Protein AF-0000000083954009 (afdb_homodimer)

InterPro domains:
  IPR001424 Superoxide dismutase, copper/zinc binding domain [PF00080] (14-147)
  IPR001424 Superoxide dismutase, copper/zinc binding domain [PR00068] (45-67)
  IPR001424 Superoxide dismutase, copper/zinc binding domain [PR00068] (81-90)
  IPR001424 Superoxide dismutase, copper/zinc binding domain [PR00068] (122-148)
  IPR001424 Superoxide dismutase, copper/zinc binding domain [cd00305] (2-144)
  IPR018152 Superoxide dismutase, copper/zinc, binding site [PS00087] (45-55)
  IPR018152 Superoxide dismutase, copper/zinc, binding site [PS00332] (136-147)
  IPR024134 Superoxide dismutase (Cu/Zn) / superoxide dismutase copper chaperone [PTHR10003] (1-149)
  IPR036423 Superoxide dismutase-like, copper/zinc binding domain superfamily [G3DSA:2.60.40.200] (1-151)
  IPR036423 Superoxide dismutase-like, copper/zinc binding domain superfamily [SSF49329] (3-149)

Structure (mmCIF, N/CA/C/O backbone):
data_AF-0000000083954009-model_v1
#
loop_
_entity.id
_entity.type
_entity.pdbx_description
1 polymer 'Superoxide dismutase'
#
loop_
_atom_site.group_PDB
_atom_site.id
_atom_site.type_symbol
_atom_site.label_atom_id
_atom_site.label_alt_id
_atom_site.label_comp_id
_atom_site.label_asym_id
_atom_site.label_entity_id
_atom_site.label_seq_id
_atom_site.pdbx_PDB_ins_code
_atom_site.Cartn_x
_atom_site.Cartn_y
_atom_site.Cartn_z
_atom_site.occupancy
_atom_site.B_iso_or_equiv
_atom_site.auth_seq_id
_atom_site.auth_comp_id
_atom_site.auth_asym_id
_atom_site.auth_atom_id
_atom_site.pdbx_PDB_model_num
ATOM 1 N N . MET A 1 1 ? 9.18 11.336 -14.859 1 92.75 1 MET A N 1
ATOM 2 C CA . MET A 1 1 ? 8.062 11.602 -13.953 1 92.75 1 MET A CA 1
ATOM 3 C C . MET A 1 1 ? 7.664 10.344 -13.195 1 92.75 1 MET A C 1
ATOM 5 O O . MET A 1 1 ? 7.512 9.273 -13.789 1 92.75 1 MET A O 1
ATOM 9 N N . VAL A 1 2 ? 7.707 10.469 -11.922 1 96.56 2 VAL A N 1
ATOM 10 C CA . VAL A 1 2 ? 7.262 9.344 -11.094 1 96.56 2 VAL A CA 1
ATOM 11 C C . VAL A 1 2 ? 5.961 9.711 -10.383 1 96.56 2 VAL A C 1
ATOM 13 O O . VAL A 1 2 ? 5.805 10.828 -9.898 1 96.56 2 VAL A O 1
ATOM 16 N N . LYS A 1 3 ? 5 8.75 -10.414 1 98.5 3 LYS A N 1
ATOM 17 C CA . LYS A 1 3 ? 3.684 8.93 -9.805 1 98.5 3 LYS A CA 1
ATOM 18 C C . LYS A 1 3 ? 3.391 7.844 -8.781 1 98.5 3 LYS A C 1
ATOM 20 O O . LYS A 1 3 ? 3.756 6.68 -8.977 1 98.5 3 LYS A O 1
ATOM 25 N N . ALA A 1 4 ? 2.758 8.258 -7.742 1 98.88 4 ALA A N 1
ATOM 26 C CA . ALA A 1 4 ? 2.273 7.348 -6.699 1 98.88 4 ALA A CA 1
ATOM 27 C C . ALA A 1 4 ? 0.853 7.711 -6.277 1 98.88 4 ALA A C 1
ATOM 29 O O . ALA A 1 4 ? 0.353 8.789 -6.613 1 98.88 4 ALA A O 1
ATOM 30 N N . VAL A 1 5 ? 0.207 6.77 -5.621 1 98.94 5 VAL A N 1
ATOM 31 C CA . VAL A 1 5 ? -1.183 6.957 -5.215 1 98.94 5 VAL A CA 1
ATOM 32 C C . VAL A 1 5 ? -1.463 6.164 -3.943 1 98.94 5 VAL A C 1
ATOM 34 O O . VAL A 1 5 ? -0.827 5.137 -3.693 1 98.94 5 VAL A O 1
ATOM 37 N N . ALA A 1 6 ? -2.312 6.621 -3.141 1 98.94 6 ALA A N 1
ATOM 38 C CA . ALA A 1 6 ? -2.824 5.902 -1.975 1 98.94 6 ALA A CA 1
ATOM 39 C C . ALA A 1 6 ? -4.348 5.969 -1.914 1 98.94 6 ALA A C 1
ATOM 41 O O . ALA A 1 6 ? -4.93 7.055 -1.948 1 98.94 6 ALA A O 1
ATOM 42 N N . VAL A 1 7 ? -4.988 4.848 -1.899 1 98.56 7 VAL A N 1
ATOM 43 C CA . VAL A 1 7 ? -6.402 4.777 -1.549 1 98.56 7 VAL A CA 1
ATOM 44 C C . VAL A 1 7 ? -6.562 4.82 -0.031 1 98.56 7 VAL A C 1
ATOM 46 O O . VAL A 1 7 ? -6.039 3.959 0.678 1 98.56 7 VAL A O 1
ATOM 49 N N . VAL A 1 8 ? -7.234 5.789 0.408 1 98.44 8 VAL A N 1
ATOM 50 C CA . VAL A 1 8 ? -7.387 6.059 1.834 1 98.44 8 VAL A CA 1
ATOM 51 C C . VAL A 1 8 ? -8.719 5.508 2.326 1 98.44 8 VAL A C 1
ATOM 53 O O . VAL A 1 8 ? -9.758 5.734 1.704 1 98.44 8 VAL A O 1
ATOM 56 N N . ARG A 1 9 ? -8.641 4.805 3.471 1 96.62 9 ARG A N 1
ATOM 57 C CA . ARG A 1 9 ? -9.828 4.25 4.105 1 96.62 9 ARG A CA 1
ATOM 58 C C . ARG A 1 9 ? -9.75 4.379 5.625 1 96.62 9 ARG A C 1
ATOM 60 O O . ARG A 1 9 ? -8.688 4.164 6.215 1 96.62 9 ARG A O 1
ATOM 67 N N . GLY A 1 10 ? -10.812 4.734 6.23 1 93.69 10 GLY A N 1
ATOM 68 C CA . GLY A 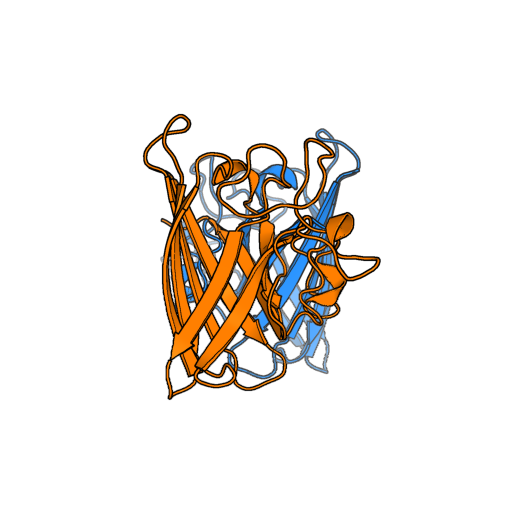1 10 ? -10.922 4.793 7.68 1 93.69 10 GLY A CA 1
ATOM 69 C C . GLY A 1 10 ? -11.977 3.863 8.242 1 93.69 10 GLY A C 1
ATOM 70 O O . GLY A 1 10 ? -12.641 3.141 7.488 1 93.69 10 GLY A O 1
ATOM 71 N N . ASP A 1 11 ? -11.992 3.787 9.633 1 78.44 11 ASP A N 1
ATOM 72 C CA . ASP A 1 11 ? -12.969 2.949 10.312 1 78.44 11 ASP A CA 1
ATOM 73 C C . ASP A 1 11 ? -14.391 3.494 10.125 1 78.44 11 ASP A C 1
ATOM 75 O O . ASP A 1 11 ? -15.367 2.797 10.398 1 78.44 11 ASP A O 1
ATOM 79 N N . SER A 1 12 ? -14.469 4.711 9.734 1 77.56 12 SER A N 1
ATOM 80 C CA . SER A 1 12 ? -15.766 5.324 9.508 1 77.56 12 SER A CA 1
ATOM 81 C C . SER A 1 12 ? -15.984 5.625 8.023 1 77.56 12 SER A C 1
ATOM 83 O O . SER A 1 12 ? -15.453 4.926 7.16 1 77.56 12 SER A O 1
ATOM 85 N N . LYS A 1 13 ? -16.766 6.723 7.699 1 88.94 13 LYS A N 1
ATOM 86 C CA . LYS A 1 13 ? -17.203 7.129 6.363 1 88.94 13 LYS A CA 1
ATOM 87 C C . LYS A 1 13 ? -16.062 7.789 5.59 1 88.94 13 LYS A C 1
ATOM 89 O O . LYS A 1 13 ? -16.234 8.148 4.422 1 88.94 13 LYS A O 1
ATOM 94 N N . VAL A 1 14 ? -14.82 7.832 6.289 1 96.88 14 VAL A N 1
ATOM 95 C CA . VAL A 1 14 ? -13.758 8.586 5.633 1 96.88 14 VAL A CA 1
ATOM 96 C C . VAL A 1 14 ? -13.117 7.723 4.543 1 96.88 14 VAL A C 1
ATOM 98 O O . VAL A 1 14 ? -12.688 6.598 4.805 1 96.88 14 VAL A O 1
ATOM 101 N N . SER A 1 15 ? -13.102 8.156 3.381 1 97.94 15 SER A N 1
ATOM 102 C CA . SER A 1 15 ? -12.516 7.449 2.244 1 97.94 15 SER A CA 1
ATOM 103 C C . SER A 1 15 ? -12.125 8.414 1.136 1 97.94 15 SER A C 1
ATOM 105 O O . SER A 1 15 ? -12.703 9.5 1.008 1 97.94 15 SER A O 1
ATOM 107 N N . GLY A 1 16 ? -11.133 8.047 0.377 1 98.5 16 GLY A N 1
ATOM 108 C CA . GLY A 1 16 ? -10.711 8.875 -0.743 1 98.5 16 GLY A CA 1
ATOM 109 C C . GLY A 1 16 ? -9.367 8.469 -1.312 1 98.5 16 GLY A C 1
ATOM 110 O O . GLY A 1 16 ? -8.969 7.301 -1.213 1 98.5 16 GLY A O 1
ATOM 111 N N . VAL A 1 17 ? -8.75 9.414 -2.055 1 98.88 17 VAL A N 1
ATOM 112 C CA . VAL A 1 17 ? -7.508 9.102 -2.75 1 98.88 17 VAL A CA 1
ATOM 113 C C . VAL A 1 17 ? -6.523 10.258 -2.598 1 98.88 17 VAL A C 1
ATOM 115 O O . VAL A 1 17 ? -6.926 11.43 -2.604 1 98.88 17 VAL A O 1
ATOM 118 N N . VAL A 1 18 ? -5.312 9.969 -2.441 1 98.94 18 VAL A N 1
ATOM 119 C CA . VAL A 1 18 ? -4.207 10.93 -2.467 1 98.94 18 VAL A CA 1
ATOM 120 C C . VAL A 1 18 ? -3.242 10.57 -3.594 1 98.94 18 VAL A C 1
ATOM 122 O O . VAL A 1 18 ? -2.84 9.414 -3.732 1 98.94 18 VAL A O 1
ATOM 125 N N . TYR A 1 19 ? -2.865 11.531 -4.383 1 98.94 19 TYR A N 1
ATOM 126 C CA . TYR A 1 19 ? -1.904 11.359 -5.465 1 98.94 19 TYR A CA 1
ATOM 127 C C . TYR A 1 19 ? -0.595 12.07 -5.156 1 98.94 19 TYR A C 1
ATOM 129 O O . TYR A 1 19 ? -0.598 13.156 -4.57 1 98.94 19 TYR A O 1
ATOM 137 N N . PHE A 1 20 ? 0.487 11.523 -5.586 1 98.94 20 PHE A N 1
ATOM 138 C CA . PHE A 1 20 ? 1.827 12.094 -5.523 1 98.94 20 PHE A CA 1
ATOM 139 C C . PHE A 1 20 ? 2.473 12.102 -6.906 1 98.94 20 PHE A C 1
ATOM 141 O O . PHE A 1 20 ? 2.539 11.07 -7.574 1 98.94 20 PHE A O 1
ATOM 148 N N . GLU A 1 21 ? 2.908 13.242 -7.316 1 98.75 21 GLU A N 1
ATOM 149 C CA . GLU A 1 21 ? 3.547 13.375 -8.625 1 98.75 21 GLU A CA 1
ATOM 150 C C . GLU A 1 21 ? 4.84 14.18 -8.523 1 98.75 21 GLU A C 1
ATOM 152 O O . GLU A 1 21 ? 4.867 15.25 -7.918 1 98.75 21 GLU A O 1
ATOM 157 N N . GLN A 1 22 ? 5.836 13.664 -9.07 1 98.56 22 GLN A N 1
ATOM 158 C CA . GLN A 1 22 ? 7.141 14.32 -9.078 1 98.56 22 GLN A CA 1
ATOM 159 C C . GLN A 1 22 ? 7.777 14.258 -10.461 1 98.56 22 GLN A C 1
ATOM 161 O O . GLN A 1 22 ? 8.023 13.172 -10.992 1 98.56 22 GLN A O 1
ATOM 166 N N . ALA A 1 23 ? 8.062 15.406 -11.047 1 97.56 23 ALA A N 1
ATOM 167 C CA . ALA A 1 23 ? 8.555 15.484 -12.422 1 97.56 23 ALA A CA 1
ATOM 168 C C . ALA A 1 23 ? 9.984 14.961 -12.531 1 97.56 23 ALA A C 1
ATOM 170 O O . ALA A 1 23 ? 10.352 14.32 -13.516 1 97.56 23 ALA A O 1
ATOM 171 N N . SER A 1 24 ? 10.82 15.32 -11.594 1 96.06 24 SER A N 1
ATOM 172 C CA . SER A 1 24 ? 12.203 14.859 -11.484 1 96.06 24 SER A CA 1
ATOM 173 C C . SER A 1 24 ? 12.664 14.836 -10.031 1 96.06 24 SER A C 1
ATOM 175 O O . SER A 1 24 ? 12.031 15.438 -9.164 1 96.06 24 SER A O 1
ATOM 177 N N . PRO A 1 25 ? 13.727 14.141 -9.758 1 92.5 25 PRO A N 1
ATOM 178 C CA . PRO A 1 25 ? 14.18 14 -8.367 1 92.5 25 PRO A CA 1
ATOM 179 C C . PRO A 1 25 ? 14.484 15.336 -7.707 1 92.5 25 PRO A C 1
ATOM 181 O O . PRO A 1 25 ? 14.453 15.445 -6.477 1 92.5 25 PRO A O 1
ATOM 184 N N . SER A 1 26 ? 14.758 16.344 -8.445 1 95.19 26 SER A N 1
ATOM 185 C CA . SER A 1 26 ? 15.133 17.625 -7.875 1 95.19 26 SER A CA 1
ATOM 186 C C . SER A 1 26 ? 13.914 18.531 -7.723 1 95.19 26 SER A C 1
ATOM 188 O O . SER A 1 26 ? 13.992 19.594 -7.09 1 95.19 26 SER A O 1
ATOM 190 N N . GLU A 1 27 ? 12.789 18.172 -8.289 1 97.62 27 GLU A N 1
ATOM 191 C CA . GLU A 1 27 ? 11.578 18.984 -8.242 1 97.62 27 GLU A CA 1
ATOM 192 C C . GLU A 1 27 ? 10.695 18.594 -7.055 1 97.62 27 GLU A C 1
ATOM 194 O O . GLU A 1 27 ? 10.742 17.453 -6.59 1 97.62 27 GLU A O 1
ATOM 199 N N . PRO A 1 2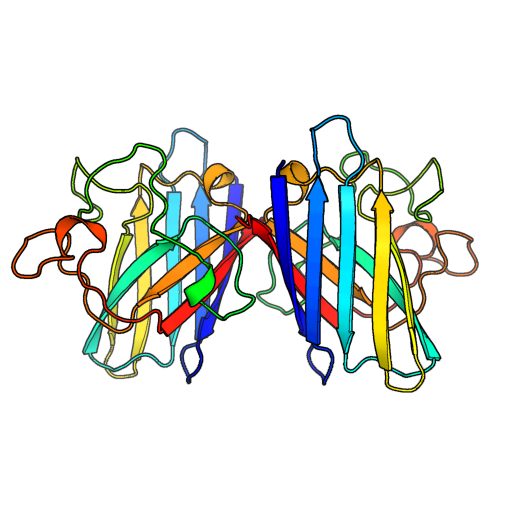8 ? 9.992 19.562 -6.551 1 98.25 28 PRO A N 1
ATOM 200 C CA . PRO A 1 28 ? 9.062 19.219 -5.465 1 98.25 28 PRO A CA 1
ATOM 201 C C . PRO A 1 28 ? 8.016 18.203 -5.883 1 98.25 28 PRO A C 1
ATOM 203 O O . PRO A 1 28 ? 7.766 18.016 -7.078 1 98.25 28 PRO A O 1
ATOM 206 N N . THR A 1 29 ? 7.535 17.484 -4.953 1 98.75 29 THR A N 1
ATOM 207 C CA . THR A 1 29 ? 6.418 16.562 -5.16 1 98.75 29 THR A CA 1
ATOM 208 C C . THR A 1 29 ? 5.086 17.297 -5.008 1 98.75 29 THR A C 1
ATOM 210 O O . THR A 1 29 ? 4.887 18.031 -4.035 1 98.75 29 THR A O 1
ATOM 213 N N . THR A 1 30 ? 4.234 17.141 -5.988 1 98.81 30 THR A N 1
ATOM 214 C CA . THR A 1 30 ? 2.857 17.609 -5.867 1 98.81 30 THR A CA 1
ATOM 215 C C . THR A 1 30 ? 1.979 16.547 -5.215 1 98.81 30 THR A C 1
ATOM 217 O O . THR A 1 30 ? 1.917 15.406 -5.688 1 98.81 30 THR A O 1
ATOM 220 N N . VAL A 1 31 ? 1.344 16.938 -4.133 1 98.94 31 VAL A N 1
ATOM 221 C CA . VAL A 1 31 ? 0.397 16.078 -3.432 1 98.94 31 VAL A CA 1
ATOM 222 C C . VAL A 1 31 ? -1.022 16.609 -3.619 1 98.94 31 VAL A C 1
ATOM 224 O O . VAL A 1 31 ? -1.302 17.781 -3.318 1 98.94 31 VAL A O 1
ATOM 227 N N . SER A 1 32 ? -1.911 15.812 -4.133 1 98.94 32 SER A N 1
ATOM 228 C CA . SER A 1 32 ? -3.316 16.172 -4.297 1 98.94 32 SER A CA 1
ATOM 229 C C . SER A 1 32 ? -4.23 15.125 -3.66 1 98.94 32 SER A C 1
ATOM 231 O O . SER A 1 32 ? -3.891 13.945 -3.611 1 98.94 32 SER A O 1
ATOM 233 N N . TRP A 1 33 ? -5.367 15.617 -3.174 1 98.94 33 TRP A N 1
ATOM 234 C CA . TRP A 1 33 ? -6.238 14.695 -2.461 1 98.94 33 TRP A CA 1
ATOM 235 C C . TRP A 1 33 ? -7.707 15.039 -2.688 1 98.94 33 TRP A C 1
ATOM 237 O O . TRP A 1 33 ? -8.039 16.172 -3.02 1 98.94 33 TRP A O 1
ATOM 247 N N . GLU A 1 34 ? -8.492 14.062 -2.625 1 98.88 34 GLU A N 1
ATOM 248 C CA . GLU A 1 34 ? -9.945 14.117 -2.494 1 98.88 34 GLU A CA 1
ATOM 249 C C . GLU A 1 34 ? -10.445 13.055 -1.524 1 98.88 34 GLU A C 1
ATOM 251 O O . GLU A 1 34 ? -10.453 11.859 -1.852 1 98.88 34 GLU A O 1
ATOM 256 N N . ILE A 1 35 ? -10.797 13.469 -0.336 1 98.62 35 ILE A N 1
ATOM 257 C CA . ILE A 1 35 ? -11.148 12.562 0.753 1 98.62 35 ILE A CA 1
ATOM 258 C C . ILE A 1 35 ? -12.484 12.984 1.363 1 98.62 35 ILE A C 1
ATOM 260 O O . ILE A 1 35 ? -12.633 14.109 1.84 1 98.62 35 ILE A O 1
ATOM 264 N N . SER A 1 36 ? -13.398 12.164 1.44 1 98.44 36 SER A N 1
ATOM 265 C CA . SER A 1 36 ? -14.75 12.43 1.924 1 98.44 36 SER A CA 1
ATOM 266 C C . SER A 1 36 ? -14.992 11.773 3.277 1 98.44 36 SER A C 1
ATOM 268 O O . SER A 1 36 ? -14.18 10.969 3.738 1 98.44 36 SER A O 1
ATOM 270 N N . GLY A 1 37 ? -16.109 12.219 3.887 1 97.56 37 GLY A N 1
ATOM 271 C CA . GLY A 1 37 ? -16.578 11.555 5.094 1 97.56 37 GLY A CA 1
ATOM 272 C C . GLY A 1 37 ? -15.977 12.133 6.359 1 97.56 37 GLY A C 1
ATOM 273 O O . GLY A 1 37 ? -16.25 11.641 7.461 1 97.56 37 GLY A O 1
ATOM 274 N N . ASN A 1 38 ? -15.164 13.141 6.227 1 97.25 38 ASN A N 1
ATOM 275 C CA . ASN A 1 38 ? -14.594 13.805 7.398 1 97.25 38 ASN A CA 1
ATOM 276 C C . ASN A 1 38 ? -15.633 14.648 8.125 1 97.25 38 ASN A C 1
ATOM 278 O O . ASN A 1 38 ? -16.719 14.891 7.598 1 97.25 38 ASN A O 1
ATOM 282 N N . ASP A 1 39 ? -15.305 15.039 9.375 1 96.12 39 ASP A N 1
ATOM 283 C CA . ASP A 1 39 ? -16.125 16.078 10.008 1 96.12 39 ASP A CA 1
ATOM 284 C C . ASP A 1 39 ? -16.125 17.359 9.188 1 96.12 39 ASP A C 1
ATOM 286 O O . ASP A 1 39 ? -15.102 17.75 8.633 1 96.12 39 ASP A O 1
ATOM 290 N N . PRO A 1 40 ? -17.281 18.047 9.172 1 97.75 40 PRO A N 1
ATOM 291 C CA . PRO A 1 40 ? -17.375 19.266 8.367 1 97.75 40 PRO A CA 1
ATOM 292 C C . PRO A 1 40 ? -16.641 20.438 8.992 1 97.75 40 PRO A C 1
ATOM 294 O O . PRO A 1 40 ? -16.547 20.547 10.219 1 97.75 40 PRO A O 1
ATOM 297 N N . ASN A 1 41 ? -16.156 21.328 8.086 1 98.62 41 ASN A N 1
ATOM 298 C CA . ASN A 1 41 ? -15.547 22.594 8.461 1 98.62 41 ASN A CA 1
ATOM 299 C C . ASN A 1 41 ? -14.477 22.422 9.531 1 98.62 41 ASN A C 1
ATOM 301 O O . ASN A 1 41 ? -14.516 23.078 10.57 1 98.62 41 ASN A O 1
ATOM 305 N N . ALA A 1 42 ? -13.562 21.562 9.164 1 98.38 42 ALA A N 1
ATOM 306 C CA . ALA A 1 42 ? -12.516 21.203 10.117 1 98.38 42 ALA A CA 1
ATOM 307 C C . ALA A 1 42 ? -11.148 21.172 9.453 1 98.38 42 ALA A C 1
ATOM 309 O O . ALA A 1 42 ? -11.055 21.219 8.219 1 98.38 42 ALA A O 1
ATOM 310 N N . LEU A 1 43 ? -10.133 21.25 10.32 1 98.75 43 LEU A N 1
ATOM 311 C CA . LEU A 1 43 ? -8.766 20.938 9.922 1 98.75 43 LEU A CA 1
ATOM 312 C C . LEU A 1 43 ? -8.336 19.578 10.453 1 98.75 43 LEU A C 1
ATOM 314 O O . LEU A 1 43 ? -8.594 19.25 11.617 1 98.75 43 LEU A O 1
ATOM 318 N N . ARG A 1 44 ? -7.734 18.781 9.594 1 98.56 44 ARG A N 1
ATOM 319 C CA . ARG A 1 44 ? -7.27 17.453 9.984 1 98.56 44 ARG A CA 1
ATOM 320 C C . ARG A 1 44 ? -5.781 17.281 9.688 1 98.56 44 ARG A C 1
ATOM 322 O O . ARG A 1 44 ? -5.324 17.578 8.586 1 98.56 44 ARG A O 1
ATOM 329 N N . GLY A 1 45 ? -5.059 16.875 10.703 1 98.81 45 GLY A N 1
ATOM 330 C CA . GLY A 1 45 ? -3.652 16.562 10.484 1 98.81 45 GLY A CA 1
ATOM 331 C C . GLY A 1 45 ? -3.422 15.602 9.344 1 98.81 45 GLY A C 1
ATOM 332 O O . GLY A 1 45 ? -4.172 14.641 9.18 1 98.81 45 GLY A O 1
ATOM 333 N N . PHE A 1 46 ? -2.387 15.836 8.648 1 98.88 46 PHE A N 1
ATOM 334 C CA . PHE A 1 46 ? -2.057 15.117 7.422 1 98.88 46 PHE A CA 1
ATOM 335 C C . PHE A 1 46 ? -0.568 14.797 7.367 1 98.88 46 PHE A C 1
ATOM 337 O O . PHE A 1 46 ? 0.262 15.695 7.25 1 98.88 46 PHE A O 1
ATOM 344 N N . HIS A 1 47 ? -0.247 13.469 7.52 1 98.94 47 HIS A N 1
ATOM 345 C CA . HIS A 1 47 ? 1.161 13.109 7.645 1 98.94 47 HIS A CA 1
ATOM 346 C C . HIS A 1 47 ? 1.466 11.82 6.895 1 98.94 47 HIS A C 1
ATOM 348 O O . HIS A 1 47 ? 0.612 10.93 6.801 1 98.94 47 HIS A O 1
ATOM 354 N N . ILE A 1 48 ? 2.664 11.719 6.332 1 98.94 48 ILE A N 1
ATOM 355 C CA . ILE A 1 48 ? 3.215 10.43 5.914 1 98.94 48 ILE A CA 1
ATOM 356 C C . ILE A 1 48 ? 3.895 9.75 7.098 1 98.94 48 ILE A C 1
ATOM 358 O O . ILE A 1 48 ? 4.695 10.367 7.801 1 98.94 48 ILE A O 1
ATOM 362 N N . HIS A 1 49 ? 3.504 8.555 7.328 1 98.94 49 HIS A N 1
ATOM 363 C CA . HIS A 1 49 ? 4.062 7.758 8.414 1 98.94 49 HIS A CA 1
ATOM 364 C C . HIS A 1 49 ? 5.109 6.777 7.902 1 98.94 49 HIS A C 1
ATOM 366 O O . HIS A 1 49 ? 5.18 6.512 6.699 1 98.94 49 HIS A O 1
ATOM 372 N N . GLU A 1 50 ? 5.91 6.285 8.812 1 98.69 50 GLU A N 1
ATOM 373 C CA . GLU A 1 50 ? 7.133 5.543 8.516 1 98.69 50 GLU A CA 1
ATOM 374 C C . GLU A 1 50 ? 6.816 4.199 7.871 1 98.69 50 GLU A C 1
ATOM 376 O O . GLU A 1 50 ? 7.492 3.781 6.93 1 98.69 50 GLU A O 1
ATOM 381 N N . PHE A 1 51 ? 5.797 3.521 8.289 1 98.75 51 PHE A N 1
ATOM 382 C CA . PHE A 1 51 ? 5.566 2.156 7.832 1 98.75 51 PHE A CA 1
ATOM 383 C C . PHE A 1 51 ? 4.297 2.076 6.992 1 98.75 51 PHE A C 1
ATOM 385 O O . PHE A 1 51 ? 3.395 2.902 7.141 1 98.75 51 PHE A O 1
ATOM 392 N N . GLY A 1 52 ? 4.285 1.141 6.051 1 98.75 52 GLY A N 1
ATOM 393 C CA . GLY A 1 52 ? 3.1 0.787 5.289 1 98.75 52 GLY A CA 1
ATOM 394 C C . GLY A 1 52 ? 2.346 -0.392 5.871 1 98.75 52 GLY A C 1
ATOM 395 O O . GLY A 1 52 ? 1.675 -1.128 5.145 1 98.75 52 GLY A O 1
ATOM 396 N N . ASP A 1 53 ? 2.553 -0.69 7.164 1 98.5 53 ASP A N 1
ATOM 397 C CA . ASP A 1 53 ? 1.842 -1.734 7.895 1 98.5 53 ASP A CA 1
ATOM 398 C C . ASP A 1 53 ? 0.481 -1.238 8.375 1 98.5 53 ASP A C 1
ATOM 400 O O . ASP A 1 53 ? 0.405 -0.343 9.219 1 98.5 53 ASP A O 1
ATOM 404 N N . ASN A 1 54 ? -0.607 -1.826 7.836 1 97 54 ASN A N 1
ATOM 405 C CA . ASN A 1 54 ? -1.95 -1.474 8.289 1 97 54 ASN A CA 1
ATOM 406 C C . ASN A 1 54 ? -2.691 -2.686 8.844 1 97 54 ASN A C 1
ATOM 408 O O . ASN A 1 54 ? -3.914 -2.783 8.719 1 97 54 ASN A O 1
ATOM 412 N N . THR A 1 55 ? -1.983 -3.652 9.383 1 97.38 55 THR A N 1
ATOM 413 C CA . THR A 1 55 ? -2.59 -4.867 9.914 1 97.38 55 THR A CA 1
ATOM 414 C C . THR A 1 55 ? -3.465 -4.555 11.125 1 97.38 55 THR A C 1
ATOM 416 O O . THR A 1 55 ? -4.43 -5.266 11.406 1 97.38 55 THR A O 1
ATOM 419 N N . ASN A 1 56 ? -3.152 -3.541 11.883 1 95.69 56 ASN A N 1
ATOM 420 C CA . ASN A 1 56 ? -3.992 -3.025 12.961 1 95.69 56 ASN A CA 1
ATOM 421 C C . ASN A 1 56 ? -4.547 -1.643 12.625 1 95.69 56 ASN A C 1
ATOM 423 O O . ASN A 1 56 ? -4.457 -0.72 13.438 1 95.69 56 ASN A O 1
ATOM 427 N N . GLY A 1 57 ? -5.035 -1.559 11.398 1 94.69 57 GLY A N 1
ATOM 428 C CA . GLY A 1 57 ? -5.469 -0.243 10.953 1 94.69 57 GLY A CA 1
ATOM 429 C C . GLY A 1 57 ? -4.324 0.75 10.836 1 94.69 57 GLY A C 1
ATOM 430 O O . GLY A 1 57 ? -3.195 0.371 10.523 1 94.69 57 GLY A O 1
ATOM 431 N N . CYS A 1 58 ? -4.668 1.959 11.07 1 96.94 58 CYS A N 1
ATOM 432 C CA . CYS A 1 58 ? -3.691 3.023 10.867 1 96.94 58 CYS A CA 1
ATOM 433 C C . CYS A 1 58 ? -2.688 3.061 12.016 1 96.94 58 CYS A C 1
ATOM 435 O O . CYS A 1 58 ? -1.639 3.699 11.906 1 96.94 58 CYS A O 1
ATOM 437 N N . THR A 1 59 ? -2.998 2.377 13.055 1 95.19 59 THR A N 1
ATOM 438 C CA . THR A 1 59 ? -2.137 2.367 14.234 1 95.19 59 THR A CA 1
ATOM 439 C C . THR A 1 59 ? -0.78 1.752 13.906 1 95.19 59 THR A C 1
ATOM 441 O O . THR A 1 59 ? 0.249 2.195 14.422 1 95.19 59 THR A O 1
ATOM 444 N N . SER A 1 60 ? -0.705 0.865 13.086 1 97.12 60 SER A N 1
ATOM 445 C CA . SER A 1 60 ? 0.527 0.125 12.828 1 97.12 60 SER A CA 1
ATOM 446 C C . SER A 1 60 ? 1.394 0.838 11.797 1 97.12 60 SER A C 1
ATOM 448 O O . SER A 1 60 ? 2.473 0.357 11.445 1 97.12 60 SER A O 1
ATOM 450 N N . ALA A 1 61 ? 0.967 1.979 11.367 1 98.06 61 ALA A N 1
ATOM 451 C CA . ALA A 1 61 ? 1.759 2.756 10.414 1 98.06 61 ALA A CA 1
ATOM 452 C C . ALA A 1 61 ? 2.986 3.361 11.094 1 98.06 61 ALA A C 1
ATOM 454 O O . ALA A 1 61 ? 3.895 3.855 10.414 1 98.06 61 ALA A O 1
ATOM 455 N N . GLY A 1 62 ? 3.027 3.355 12.453 1 98.25 62 GLY A N 1
ATOM 456 C CA . GLY A 1 62 ? 4.199 3.836 13.164 1 98.25 62 GLY A CA 1
ATOM 457 C C . GLY A 1 62 ? 4.289 5.352 13.219 1 98.25 62 GLY A C 1
ATOM 458 O O . GLY A 1 62 ? 3.291 6.043 13.008 1 98.25 62 GLY A O 1
ATOM 459 N N . PRO A 1 63 ? 5.43 5.922 13.617 1 98.38 63 PRO A N 1
ATOM 460 C CA . PRO A 1 63 ? 5.586 7.375 13.75 1 98.38 63 PRO A CA 1
ATOM 461 C C . PRO A 1 63 ? 5.605 8.094 12.398 1 98.38 63 PRO A C 1
ATOM 463 O O . PRO A 1 63 ? 5.613 7.441 11.352 1 98.38 63 PRO A O 1
ATOM 466 N N . HIS A 1 64 ? 5.57 9.414 12.438 1 98.88 64 HIS A N 1
ATOM 467 C CA . HIS A 1 64 ? 5.766 10.188 11.219 1 98.88 64 HIS A CA 1
ATOM 468 C C . HIS A 1 64 ? 7.074 9.812 10.531 1 98.88 64 HIS A C 1
ATOM 470 O O . HIS A 1 64 ? 8.055 9.469 11.203 1 98.88 64 HIS A O 1
ATOM 476 N N . PHE A 1 65 ? 7.09 9.891 9.227 1 98.88 65 PHE A N 1
ATOM 477 C CA . PHE A 1 65 ? 8.305 9.711 8.445 1 98.88 65 PHE A CA 1
ATOM 478 C C . PHE A 1 65 ? 9.312 10.82 8.727 1 98.88 65 PHE A C 1
ATOM 480 O O . PHE A 1 65 ? 9.086 11.977 8.359 1 98.88 65 PHE A O 1
ATOM 487 N N . ASN A 1 66 ? 10.438 10.414 9.367 1 98.75 66 ASN A N 1
ATOM 488 C CA . ASN A 1 66 ? 11.414 11.375 9.875 1 98.75 66 ASN A CA 1
ATOM 489 C C . ASN A 1 66 ? 12.836 10.844 9.734 1 98.75 66 ASN A C 1
ATOM 491 O O . ASN A 1 66 ? 13.531 10.648 10.734 1 98.75 66 ASN A O 1
ATOM 495 N N . PRO A 1 67 ? 13.305 10.75 8.469 1 98.19 67 PRO A N 1
ATOM 496 C CA . PRO A 1 67 ? 14.625 10.148 8.266 1 98.19 67 PRO A CA 1
ATOM 497 C C . PRO A 1 67 ? 15.758 11.016 8.812 1 98.19 67 PRO A C 1
ATOM 499 O O . PRO A 1 67 ? 16.875 10.523 9 1 98.19 67 PRO A O 1
ATOM 502 N N . GLN A 1 68 ? 15.469 12.219 9.125 1 97.31 68 GLN A N 1
ATOM 503 C CA . GLN A 1 68 ? 16.531 13.117 9.562 1 97.31 68 GLN A CA 1
ATOM 504 C C . GLN A 1 68 ? 16.469 13.359 11.07 1 97.31 68 GLN A C 1
ATOM 506 O O . GLN A 1 68 ? 17.25 14.133 11.617 1 97.31 68 GLN A O 1
ATOM 511 N N . GLY A 1 69 ? 15.492 12.797 11.719 1 98 69 GLY A N 1
ATOM 512 C CA . GLY A 1 69 ? 15.391 12.883 13.172 1 98 69 GLY A CA 1
ATOM 513 C C . GLY A 1 69 ? 15.133 14.297 13.664 1 98 69 GLY A C 1
ATOM 514 O O . GLY A 1 69 ? 15.75 14.742 14.633 1 98 69 GLY A O 1
ATOM 515 N N . LYS A 1 70 ? 14.32 15.055 12.977 1 98.5 70 LYS A N 1
ATOM 516 C CA . LYS A 1 70 ? 14.008 16.438 13.336 1 98.5 70 LYS A CA 1
ATOM 517 C C . LYS A 1 70 ? 12.789 16.5 14.258 1 98.5 70 LYS A C 1
ATOM 519 O O . LYS A 1 70 ? 12.078 15.508 14.43 1 98.5 70 LYS A O 1
ATOM 524 N N . GLU A 1 71 ? 12.602 17.672 14.82 1 98.31 71 GLU A N 1
ATOM 525 C CA . GLU A 1 71 ? 11.359 17.953 15.547 1 98.31 71 GLU A CA 1
ATOM 526 C C . GLU A 1 71 ? 10.195 18.141 14.586 1 98.31 71 GLU A C 1
ATOM 528 O O . GLU A 1 71 ? 10.391 18.516 13.422 1 98.31 71 GLU A O 1
ATOM 533 N N . HIS A 1 72 ? 9 17.875 15.172 1 98.81 72 HIS A N 1
ATOM 534 C CA . HIS A 1 72 ? 7.797 18.078 14.375 1 98.81 72 HIS A CA 1
ATOM 535 C C . HIS A 1 72 ? 7.609 19.547 14.023 1 98.81 72 HIS A C 1
ATOM 537 O O . HIS A 1 72 ? 7.941 20.422 14.82 1 98.81 72 HIS A O 1
ATOM 543 N N . GLY A 1 73 ? 7.062 19.844 12.828 1 98.56 73 GLY A N 1
ATOM 544 C CA . GLY A 1 73 ? 6.758 21.188 12.375 1 98.56 73 GLY A CA 1
ATOM 545 C C . GLY A 1 73 ? 5.676 21.234 11.312 1 98.56 73 GLY A C 1
ATOM 546 O O . GLY A 1 73 ? 5.016 20.219 11.055 1 98.56 73 GLY A O 1
ATOM 547 N N . GLY A 1 74 ? 5.371 22.406 10.789 1 97.69 74 GLY A N 1
ATOM 548 C CA . GLY A 1 74 ? 4.434 22.578 9.695 1 97.69 74 GLY A CA 1
ATOM 549 C C . GLY A 1 74 ? 5.074 22.453 8.328 1 97.69 74 GLY A C 1
ATOM 550 O O . GLY A 1 74 ? 6.301 22.375 8.219 1 97.69 74 GLY A O 1
ATOM 551 N N . PRO A 1 75 ? 4.281 22.375 7.285 1 96.81 75 PRO A N 1
ATOM 552 C CA . PRO A 1 75 ? 4.762 22.094 5.934 1 96.81 75 PRO A CA 1
ATOM 553 C C . PRO A 1 75 ? 5.703 23.172 5.402 1 96.81 75 PRO A C 1
ATOM 555 O O . PRO A 1 75 ? 6.449 22.938 4.449 1 96.81 75 PRO A O 1
ATOM 558 N N . THR A 1 76 ? 5.73 24.344 6.035 1 96.19 76 THR A N 1
ATOM 559 C CA . THR A 1 76 ? 6.586 25.422 5.543 1 96.19 76 THR A CA 1
ATOM 560 C C . THR A 1 76 ? 7.742 25.672 6.504 1 96.19 76 THR A C 1
ATOM 562 O O . THR A 1 76 ? 8.562 26.562 6.277 1 96.19 76 THR A O 1
ATOM 565 N N . ASP A 1 77 ? 7.789 24.938 7.543 1 97.56 77 ASP A N 1
ATOM 566 C CA . ASP A 1 77 ? 8.852 25.109 8.523 1 97.56 77 ASP A CA 1
ATOM 567 C C . ASP A 1 77 ? 10.164 24.5 8.031 1 97.56 77 ASP A C 1
ATOM 569 O O . ASP A 1 77 ? 10.148 23.484 7.332 1 97.56 77 ASP A O 1
ATOM 573 N N . GLU A 1 78 ? 11.281 25.062 8.414 1 96.25 78 GLU A N 1
ATOM 574 C CA . GLU A 1 78 ? 12.594 24.531 8.078 1 96.25 78 GLU A CA 1
ATOM 575 C C . GLU A 1 78 ? 12.883 23.25 8.859 1 96.25 78 GLU A C 1
ATOM 577 O O . GLU A 1 78 ? 13.516 22.328 8.328 1 96.25 78 GLU A O 1
ATOM 582 N N . VAL A 1 79 ? 12.578 23.344 10.125 1 97.81 79 VAL A N 1
ATOM 583 C CA . VAL A 1 79 ? 12.734 22.156 10.969 1 97.81 79 VAL A CA 1
ATOM 584 C C . VAL A 1 79 ? 11.406 21.406 11.055 1 97.81 79 VAL A C 1
ATOM 586 O O . VAL A 1 79 ? 10.438 21.906 11.641 1 97.81 79 VAL A O 1
ATOM 589 N N . ARG A 1 80 ? 11.398 20.203 10.547 1 98.56 80 ARG A N 1
ATOM 590 C CA . ARG A 1 80 ? 10.203 19.359 10.531 1 98.56 80 ARG A CA 1
ATOM 591 C C . ARG A 1 80 ? 10.547 17.938 10.086 1 98.56 80 ARG A C 1
ATOM 593 O O . ARG A 1 80 ? 11.609 17.703 9.5 1 98.56 80 ARG A O 1
ATOM 600 N N . HIS A 1 81 ? 9.648 16.906 10.453 1 98.75 81 HIS A N 1
ATOM 601 C CA . HIS A 1 81 ? 9.719 15.625 9.758 1 98.75 81 HIS A CA 1
ATOM 602 C C . HIS A 1 81 ? 9.508 15.797 8.258 1 98.75 81 HIS A C 1
ATOM 604 O O . HIS A 1 81 ? 8.797 16.703 7.828 1 98.75 81 HIS A O 1
ATOM 610 N N . VAL A 1 82 ? 10 14.938 7.5 1 98.69 82 VAL A N 1
ATOM 611 C CA . VAL A 1 82 ? 9.734 14.922 6.066 1 98.69 82 VAL A CA 1
ATOM 612 C C . VAL A 1 82 ? 8.25 14.664 5.816 1 98.69 82 VAL A C 1
ATOM 614 O O . VAL A 1 82 ? 7.668 15.227 4.883 1 98.69 82 VAL A O 1
ATOM 617 N N . GLY A 1 83 ? 7.586 13.906 6.656 1 98.88 83 GLY A N 1
ATOM 618 C CA . GLY A 1 83 ? 6.207 13.492 6.453 1 98.88 83 GLY A CA 1
ATOM 619 C C . GLY A 1 83 ? 5.199 14.5 6.965 1 98.88 83 GLY A C 1
ATOM 620 O O . GLY A 1 83 ? 3.99 14.266 6.902 1 98.88 83 GLY A O 1
ATOM 621 N N . ASP A 1 84 ? 5.609 15.602 7.516 1 98.88 84 ASP A N 1
ATOM 622 C CA . ASP A 1 84 ? 4.723 16.594 8.125 1 98.88 84 ASP A CA 1
ATOM 623 C C . ASP A 1 84 ? 4.07 17.469 7.059 1 98.88 84 ASP A C 1
ATOM 625 O O . ASP A 1 84 ? 4.547 18.562 6.777 1 98.88 84 ASP A O 1
ATOM 629 N N . LEU A 1 85 ? 2.871 17.156 6.621 1 98.88 85 LEU A N 1
ATOM 630 C CA . LEU A 1 85 ? 2.227 17.875 5.527 1 98.88 85 LEU A CA 1
ATOM 631 C C . LEU A 1 85 ? 1.182 18.844 6.062 1 98.88 85 LEU A C 1
ATOM 633 O O . LEU A 1 85 ? 0.425 19.438 5.285 1 98.88 85 LEU A O 1
ATOM 637 N N . GLY A 1 86 ? 1.111 18.984 7.359 1 98.75 86 GLY A N 1
ATOM 638 C CA . GLY A 1 86 ? 0.243 19.969 7.969 1 98.75 86 GLY A CA 1
ATOM 639 C C . GLY A 1 86 ? -1.188 19.5 8.133 1 98.75 86 GLY A C 1
ATOM 640 O O . GLY A 1 86 ? -1.428 18.422 8.703 1 98.75 86 GLY A O 1
ATOM 641 N N . ASN A 1 87 ? -2.146 20.297 7.668 1 98.88 87 ASN A N 1
ATOM 642 C CA . ASN A 1 87 ? -3.576 20.031 7.77 1 98.88 87 ASN A CA 1
ATOM 643 C C . ASN A 1 87 ? -4.25 20.062 6.398 1 98.88 87 ASN A C 1
ATOM 645 O O . ASN A 1 87 ? -3.834 20.812 5.516 1 98.88 87 ASN A O 1
ATOM 649 N N . ILE A 1 88 ? -5.238 19.266 6.289 1 98.81 88 ILE A N 1
ATOM 650 C CA . ILE A 1 88 ? -6.172 19.438 5.176 1 98.81 88 ILE A CA 1
ATOM 651 C C . ILE A 1 88 ? -7.488 20 5.691 1 98.81 88 ILE A C 1
ATOM 653 O O . ILE A 1 88 ? -7.91 19.703 6.812 1 98.81 88 ILE A O 1
ATOM 657 N N . ALA A 1 89 ? -8.117 20.844 4.918 1 98.81 89 ALA A N 1
ATOM 658 C CA . ALA A 1 89 ? -9.383 21.469 5.285 1 98.81 89 ALA A CA 1
ATOM 659 C C . ALA A 1 89 ? -10.57 20.703 4.688 1 98.81 89 ALA A C 1
ATOM 661 O O . ALA A 1 89 ? -10.516 20.266 3.537 1 98.81 89 ALA A O 1
ATOM 662 N N . THR A 1 90 ? -11.586 20.578 5.492 1 98.56 90 THR A N 1
ATOM 663 C CA . THR A 1 90 ? -12.812 19.953 5.012 1 98.56 90 THR A CA 1
ATOM 664 C C . THR A 1 90 ? -13.906 21 4.809 1 98.56 90 THR A C 1
ATOM 666 O O . THR A 1 90 ? -13.969 21.984 5.547 1 98.56 90 THR A O 1
ATOM 669 N N . ASP A 1 91 ? -14.664 20.844 3.854 1 98.69 91 ASP A N 1
ATOM 670 C CA . ASP A 1 91 ? -15.758 21.781 3.617 1 98.69 91 ASP A CA 1
ATOM 671 C C . ASP A 1 91 ? -16.984 21.406 4.445 1 98.69 91 ASP A C 1
ATOM 673 O O . ASP A 1 91 ? -16.906 20.578 5.352 1 98.69 91 ASP A O 1
ATOM 677 N N . ALA A 1 92 ? -18.078 22.016 4.16 1 98.62 92 ALA A N 1
ATOM 678 C CA . ALA A 1 92 ? -19.297 21.875 4.945 1 98.62 92 ALA A CA 1
ATOM 679 C C . ALA A 1 92 ? -19.875 20.453 4.812 1 98.62 92 ALA A C 1
ATOM 681 O O . ALA A 1 92 ? -20.688 20.031 5.633 1 98.62 92 ALA A O 1
ATOM 682 N N . ASN A 1 93 ? -19.5 19.75 3.781 1 98.12 93 ASN A N 1
ATOM 683 C CA . ASN A 1 93 ? -19.984 18.391 3.566 1 98.12 93 ASN A CA 1
ATOM 684 C C . ASN A 1 93 ? -18.953 17.359 4.031 1 98.12 93 ASN A C 1
ATOM 686 O O . ASN A 1 93 ? -19.141 16.156 3.807 1 98.12 93 ASN A O 1
ATOM 690 N N . GLY A 1 94 ? -17.812 17.781 4.57 1 97.69 94 GLY A N 1
ATOM 691 C CA . GLY A 1 94 ? -16.797 16.859 5.051 1 97.69 94 GLY A CA 1
ATOM 692 C C . GLY A 1 94 ? -15.836 16.422 3.965 1 97.69 94 GLY A C 1
ATOM 693 O O . GLY A 1 94 ? -15.094 15.453 4.145 1 97.69 94 GLY A O 1
ATOM 694 N N . LEU A 1 95 ? -15.906 17.094 2.84 1 98.56 95 LEU A N 1
ATOM 695 C CA . LEU A 1 95 ? -14.977 16.812 1.748 1 98.56 95 LEU A CA 1
ATOM 696 C C . LEU A 1 95 ? -13.695 17.609 1.896 1 98.56 95 LEU A C 1
ATOM 698 O O . LEU A 1 95 ? -13.742 18.844 2.045 1 98.56 95 LEU A O 1
ATOM 702 N N . ALA A 1 96 ? -12.594 16.953 1.94 1 98.75 96 ALA A N 1
ATOM 703 C CA . ALA A 1 96 ? -11.281 17.594 1.801 1 98.75 96 ALA A CA 1
ATOM 704 C C . ALA A 1 96 ? -10.75 17.438 0.381 1 98.75 96 ALA A C 1
ATOM 706 O O . ALA A 1 96 ? -10.523 16.312 -0.084 1 98.75 96 ALA A O 1
ATOM 707 N N . LYS A 1 97 ? -10.617 18.469 -0.262 1 98.88 97 LYS A N 1
ATOM 708 C CA . LYS A 1 97 ? -10.055 18.516 -1.609 1 98.88 97 LYS A CA 1
ATOM 709 C C . LYS A 1 97 ? -9.008 19.609 -1.737 1 98.88 97 LYS A C 1
ATOM 711 O O . LYS A 1 97 ? -9.234 20.75 -1.31 1 98.88 97 LYS A O 1
ATOM 716 N N . GLY A 1 98 ? -7.844 19.219 -2.225 1 98.75 98 GLY A N 1
ATOM 717 C CA . GLY A 1 98 ? -6.801 20.219 -2.342 1 98.75 98 GLY A CA 1
ATOM 718 C C . GLY A 1 98 ? -5.504 19.672 -2.908 1 98.75 98 GLY A C 1
ATOM 719 O O . GLY A 1 98 ? -5.484 18.578 -3.486 1 98.75 98 GLY A O 1
ATOM 720 N N . GLN A 1 99 ? -4.555 20.5 -2.883 1 98.81 99 GLN A N 1
ATOM 721 C CA . GLN A 1 99 ? -3.23 20.172 -3.398 1 98.81 99 GLN A CA 1
ATOM 722 C C . GLN A 1 99 ? -2.15 21 -2.701 1 98.81 99 GLN A C 1
ATOM 724 O O . GLN A 1 99 ? -2.402 22.125 -2.273 1 98.81 99 GLN A O 1
ATOM 729 N N . LEU A 1 100 ? -0.976 20.453 -2.564 1 98.62 100 LEU A N 1
ATOM 730 C CA . LEU A 1 100 ? 0.197 21.188 -2.104 1 98.62 100 LEU A CA 1
ATOM 731 C C . LEU A 1 100 ? 1.461 20.672 -2.789 1 98.62 100 LEU A C 1
ATOM 733 O O . LEU A 1 100 ? 1.441 19.625 -3.438 1 98.62 100 LEU A O 1
ATOM 737 N N . LYS A 1 101 ? 2.475 21.484 -2.756 1 98.44 101 LYS A N 1
ATOM 738 C CA . LYS A 1 101 ? 3.805 21.078 -3.199 1 98.44 101 LYS A CA 1
ATOM 739 C C . LYS A 1 101 ? 4.777 21 -2.025 1 98.44 101 LYS A C 1
ATOM 741 O O . LYS A 1 101 ? 4.77 21.859 -1.146 1 98.44 101 LYS A O 1
ATOM 746 N N . ASP A 1 102 ? 5.48 19.969 -1.985 1 98.44 102 ASP A N 1
ATOM 747 C CA . ASP A 1 102 ? 6.441 19.797 -0.904 1 98.44 102 ASP A CA 1
ATOM 748 C C . ASP A 1 102 ? 7.828 19.453 -1.454 1 98.44 102 ASP A C 1
ATOM 750 O O . ASP A 1 102 ? 7.973 18.578 -2.299 1 98.44 102 ASP A O 1
ATOM 754 N N . SER A 1 103 ? 8.844 20.109 -0.964 1 96.81 103 SER A N 1
ATOM 755 C CA . SER A 1 103 ? 10.188 19.953 -1.51 1 96.81 103 SER A CA 1
ATOM 756 C C . SER A 1 103 ? 10.945 18.828 -0.81 1 96.81 103 SER A C 1
ATOM 758 O O . SER A 1 103 ? 11.984 18.391 -1.292 1 96.81 103 SER A O 1
ATOM 760 N N . TRP A 1 104 ? 10.477 18.375 0.321 1 97.56 104 TRP A N 1
ATOM 761 C CA . TRP A 1 104 ? 11.203 17.359 1.076 1 97.56 104 TRP A CA 1
ATOM 762 C C . TRP A 1 104 ? 10.719 15.961 0.712 1 97.56 104 TRP A C 1
ATOM 764 O O . TRP A 1 104 ? 11.508 15.008 0.706 1 97.56 104 TRP A O 1
ATOM 774 N N . VAL A 1 105 ? 9.438 15.836 0.421 1 98.44 105 VAL A N 1
ATOM 775 C CA . VAL A 1 105 ? 8.867 14.547 0.048 1 98.44 105 VAL A CA 1
ATOM 776 C C . VAL A 1 105 ? 9.359 14.148 -1.342 1 98.44 105 VAL A C 1
ATOM 778 O O . VAL A 1 105 ? 9.203 14.906 -2.303 1 98.44 105 VAL A O 1
ATOM 781 N N . LYS A 1 106 ? 10.047 13.062 -1.393 1 98.44 106 LYS A N 1
ATOM 782 C CA . LYS A 1 106 ? 10.406 12.438 -2.664 1 98.44 106 LYS A CA 1
ATOM 783 C C . LYS A 1 106 ? 9.609 11.148 -2.889 1 98.44 106 LYS A C 1
ATOM 785 O O . LYS A 1 106 ? 9.562 10.281 -2.014 1 98.44 106 LYS A O 1
ATOM 790 N N . VAL A 1 107 ? 9.023 11 -4.035 1 98.5 107 VAL A N 1
ATOM 791 C CA . VAL A 1 107 ? 8.086 9.914 -4.297 1 98.5 107 VAL A CA 1
ATOM 792 C C . VAL A 1 107 ? 8.781 8.57 -4.066 1 98.5 107 VAL A C 1
ATOM 794 O O . VAL A 1 107 ? 8.234 7.688 -3.404 1 98.5 107 VAL A O 1
ATOM 797 N N . ASN A 1 108 ? 10 8.398 -4.527 1 97.25 108 ASN A N 1
ATOM 798 C CA . ASN A 1 108 ? 10.688 7.121 -4.402 1 97.25 108 ASN A CA 1
ATOM 799 C C . ASN A 1 108 ? 10.984 6.781 -2.943 1 97.25 108 ASN A C 1
ATOM 801 O O . ASN A 1 108 ? 11.18 5.613 -2.604 1 97.25 108 ASN A O 1
ATOM 805 N N . ASP A 1 109 ? 10.984 7.785 -2.094 1 97.75 109 ASP A N 1
ATOM 806 C CA . ASP A 1 109 ? 11.305 7.566 -0.687 1 97.75 109 ASP A CA 1
ATOM 807 C C . ASP A 1 109 ? 10.055 7.184 0.107 1 97.75 109 ASP A C 1
ATOM 809 O O . ASP A 1 109 ? 10.156 6.691 1.233 1 97.75 109 ASP A O 1
ATOM 813 N N . ILE A 1 110 ? 8.883 7.418 -0.469 1 98.75 110 ILE A N 1
ATOM 814 C CA . ILE A 1 110 ? 7.699 7.254 0.369 1 98.75 110 ILE A CA 1
ATOM 815 C C . ILE A 1 110 ? 6.875 6.07 -0.131 1 98.75 110 ILE A C 1
ATOM 817 O O . ILE A 1 110 ? 5.852 5.723 0.464 1 98.75 110 ILE A O 1
ATOM 821 N N . LEU A 1 111 ? 7.328 5.383 -1.228 1 98.62 111 LEU A N 1
ATOM 822 C CA . LEU A 1 111 ? 6.641 4.164 -1.638 1 98.62 111 LEU A CA 1
ATOM 823 C C . LEU A 1 111 ? 6.633 3.141 -0.508 1 98.62 111 LEU A C 1
ATOM 825 O O . LEU A 1 111 ? 7.645 2.939 0.164 1 98.62 111 LEU A O 1
ATOM 829 N N . GLY A 1 112 ? 5.461 2.549 -0.296 1 98.81 112 GLY A N 1
ATOM 830 C CA . GLY A 1 112 ? 5.332 1.538 0.742 1 98.81 112 GLY A CA 1
ATOM 831 C C . GLY A 1 112 ? 5.105 2.127 2.123 1 98.81 112 GLY A C 1
ATOM 832 O O . GLY A 1 112 ? 4.941 1.391 3.098 1 98.81 112 GLY A O 1
ATOM 833 N N . ARG A 1 113 ? 5.105 3.383 2.254 1 98.88 113 ARG A N 1
ATOM 834 C CA . ARG A 1 113 ? 4.738 4.047 3.502 1 98.88 113 ARG A CA 1
ATOM 835 C C . ARG A 1 113 ? 3.258 4.414 3.51 1 98.88 113 ARG A C 1
ATOM 837 O O . ARG A 1 113 ? 2.52 4.062 2.59 1 98.88 113 ARG A O 1
ATOM 844 N N . THR A 1 114 ? 2.807 5.062 4.605 1 98.94 114 THR A N 1
ATOM 845 C CA . THR A 1 114 ? 1.376 5.297 4.766 1 98.94 114 THR A CA 1
ATOM 846 C C . THR A 1 114 ? 1.087 6.793 4.898 1 98.94 114 THR A C 1
ATOM 848 O O . THR A 1 114 ? 1.762 7.496 5.648 1 98.94 114 THR A O 1
ATOM 851 N N . ILE A 1 115 ? 0.126 7.297 4.109 1 98.94 115 ILE A N 1
ATOM 852 C CA . ILE A 1 115 ? -0.455 8.609 4.363 1 98.94 115 ILE A CA 1
ATOM 853 C C . ILE A 1 115 ? -1.608 8.477 5.355 1 98.94 115 ILE A C 1
ATOM 855 O O . ILE A 1 115 ? -2.42 7.555 5.258 1 98.94 115 ILE A O 1
ATOM 859 N N . VAL A 1 116 ? -1.64 9.359 6.344 1 98.81 116 VAL A N 1
ATOM 860 C CA . VAL A 1 116 ? -2.633 9.289 7.41 1 98.81 116 VAL A CA 1
ATOM 861 C C . VAL A 1 116 ? -3.383 10.617 7.512 1 98.81 116 VAL A C 1
ATOM 863 O O . VAL A 1 116 ? -2.768 11.688 7.496 1 98.81 116 VAL A O 1
ATOM 866 N N . VAL A 1 117 ? -4.691 10.547 7.551 1 98.62 117 VAL A N 1
ATOM 867 C CA . VAL A 1 117 ? -5.566 11.641 7.965 1 98.62 117 VAL A CA 1
ATOM 868 C C . VAL A 1 117 ? -5.93 11.484 9.438 1 98.62 117 VAL A C 1
ATOM 870 O O . VAL A 1 117 ? -6.57 10.508 9.828 1 98.62 117 VAL A O 1
ATOM 873 N N . HIS A 1 118 ? -5.555 12.461 10.227 1 98.12 118 HIS A N 1
ATOM 874 C CA . HIS A 1 118 ? -5.801 12.391 11.656 1 98.12 118 HIS A CA 1
ATOM 875 C C . HIS A 1 118 ? -7.184 12.922 12.008 1 98.12 118 HIS A C 1
ATOM 877 O O . HIS A 1 118 ? -7.824 13.586 11.195 1 98.12 118 HIS A O 1
ATOM 883 N N . ALA A 1 119 ? -7.613 12.617 13.203 1 96.62 119 ALA A N 1
ATOM 884 C CA . ALA A 1 119 ? -8.938 13 13.688 1 96.62 119 ALA A CA 1
ATOM 885 C C . ALA A 1 119 ? -8.977 14.477 14.086 1 96.62 119 ALA A C 1
ATOM 887 O O . ALA A 1 119 ? -10.023 15.117 14.016 1 96.62 119 ALA A O 1
ATOM 888 N N . GLY A 1 120 ? -7.895 15.008 14.516 1 97.75 120 GLY A N 1
ATOM 889 C CA . GLY A 1 120 ? -7.844 16.391 14.984 1 97.75 120 GLY A CA 1
ATOM 890 C C . GLY A 1 120 ? -6.906 17.266 14.172 1 97.75 120 GLY A C 1
ATOM 891 O O . GLY A 1 120 ? -6.246 16.781 13.25 1 97.75 120 GLY A O 1
ATOM 892 N N . GLN A 1 121 ? -6.914 18.516 14.562 1 98.5 121 GLN A N 1
ATOM 893 C CA . GLN A 1 121 ? -6.047 19.5 13.922 1 98.5 121 GLN A CA 1
ATOM 894 C C . GLN A 1 121 ? -4.609 19.359 14.406 1 98.5 121 GLN A C 1
ATOM 896 O O . GLN A 1 121 ? -4.363 19.141 15.594 1 98.5 121 GLN A O 1
ATOM 901 N N . ASP A 1 122 ? -3.688 19.328 13.461 1 98.81 122 ASP A N 1
ATOM 902 C CA . ASP A 1 122 ? -2.268 19.422 13.781 1 98.81 122 ASP A CA 1
ATOM 903 C C . ASP A 1 122 ? -1.904 20.828 14.266 1 98.81 122 ASP A C 1
ATOM 905 O O . ASP A 1 122 ? -2.23 21.828 13.609 1 98.81 122 ASP A O 1
ATOM 909 N N . ASP A 1 123 ? -1.184 20.953 15.352 1 98.75 123 ASP A N 1
ATOM 910 C CA . ASP A 1 123 ? -0.84 22.281 15.875 1 98.75 123 ASP A CA 1
ATOM 911 C C . ASP A 1 123 ? 0.479 22.766 15.281 1 98.75 123 ASP A C 1
ATOM 913 O O . ASP A 1 123 ? 0.98 23.828 15.672 1 98.75 123 ASP A O 1
ATOM 917 N N . LEU A 1 124 ? 1.168 21.969 14.43 1 98.56 124 LEU A N 1
ATOM 918 C CA . LEU A 1 124 ? 2.33 22.312 13.625 1 98.56 124 LEU A CA 1
ATOM 919 C C . LEU A 1 124 ? 3.557 22.547 14.5 1 98.56 124 LEU A C 1
ATOM 921 O O . LEU A 1 124 ? 4.438 23.328 14.148 1 98.56 124 LEU A O 1
ATOM 925 N N . GLY A 1 125 ? 3.494 21.953 15.648 1 98.12 125 GLY A N 1
ATOM 926 C CA . GLY A 1 125 ? 4.641 22.078 16.531 1 98.12 125 GLY A CA 1
ATOM 927 C C . GLY A 1 125 ? 4.727 23.422 17.234 1 98.12 125 GLY A C 1
ATOM 928 O O . GLY A 1 125 ? 5.809 23.844 17.641 1 98.12 125 GLY A O 1
ATOM 929 N N . LYS A 1 126 ? 3.676 24.094 17.359 1 96.81 126 LYS A N 1
ATOM 930 C CA . LYS A 1 126 ? 3.691 25.438 17.906 1 96.81 126 LYS A CA 1
ATOM 931 C C . LYS A 1 126 ? 3.551 25.422 19.422 1 96.81 126 LYS A C 1
ATOM 933 O O . LYS A 1 126 ? 3.525 26.469 20.062 1 96.81 126 LYS A O 1
ATOM 938 N N . GLY A 1 127 ? 3.482 24.328 19.984 1 91.75 127 GLY A N 1
ATOM 939 C CA . GLY A 1 127 ? 3.457 24.188 21.438 1 91.75 127 GLY A CA 1
ATOM 940 C C . GLY A 1 127 ? 2.053 24.109 22 1 91.75 127 GLY A C 1
ATOM 941 O O . GLY A 1 127 ? 1.101 23.797 21.281 1 91.75 127 GLY A O 1
ATOM 942 N N . GLY A 1 128 ? 1.914 24.094 23.359 1 94.5 128 GLY A N 1
ATOM 943 C CA . GLY A 1 128 ? 0.635 24.078 24.047 1 94.5 128 GLY A CA 1
ATOM 944 C C . GLY A 1 128 ? 0.27 22.719 24.594 1 94.5 128 GLY A C 1
ATOM 945 O O . GLY A 1 128 ? -0.52 22.609 25.531 1 94.5 128 GLY A O 1
ATOM 946 N N . PHE A 1 129 ? 0.804 21.672 23.938 1 96.69 129 PHE A N 1
ATOM 947 C CA . PHE A 1 129 ? 0.577 20.312 24.406 1 96.69 129 PHE A CA 1
ATOM 948 C C . PHE A 1 129 ? 1.891 19.547 24.5 1 96.69 129 PHE A C 1
ATOM 950 O O . PHE A 1 129 ? 2.852 19.859 23.797 1 96.69 129 PHE A O 1
ATOM 957 N N . ASP A 1 130 ? 2.021 18.547 25.281 1 97.19 130 ASP A N 1
ATOM 958 C CA . ASP A 1 130 ? 3.23 17.766 25.516 1 97.19 130 ASP A CA 1
ATOM 959 C C . ASP A 1 130 ? 3.711 17.109 24.234 1 97.19 130 ASP A C 1
ATOM 961 O O . ASP A 1 130 ? 4.914 16.922 24.031 1 97.19 130 ASP A O 1
ATOM 965 N N . ASP A 1 131 ? 2.783 16.688 23.328 1 97.75 131 ASP A N 1
ATOM 966 C CA . ASP A 1 131 ? 3.17 15.93 22.141 1 97.75 131 ASP A CA 1
ATOM 967 C C . ASP A 1 131 ? 3.191 16.828 20.906 1 97.75 131 ASP A C 1
ATOM 969 O O . ASP A 1 131 ? 3.236 16.344 19.766 1 97.75 131 ASP A O 1
ATOM 973 N N . SER A 1 132 ? 3.135 18.156 21.125 1 98.44 132 SER A N 1
ATOM 974 C CA . SER A 1 132 ? 3.154 19.125 20.031 1 98.44 132 SER A CA 1
ATOM 975 C C . SER A 1 132 ? 4.418 18.969 19.188 1 98.44 132 SER A C 1
ATOM 977 O O . SER A 1 132 ? 4.344 18.844 17.969 1 98.44 132 SER A O 1
ATOM 979 N N . LYS A 1 133 ? 5.598 18.859 19.797 1 97.56 133 LYS A N 1
ATOM 980 C CA . LYS A 1 133 ? 6.879 18.875 19.109 1 97.56 133 LYS A CA 1
ATOM 981 C C . LYS A 1 133 ? 7.254 17.484 18.609 1 97.56 133 LYS A C 1
ATOM 983 O O . LYS A 1 133 ? 8.273 17.312 17.938 1 97.56 133 LYS A O 1
ATOM 988 N N . THR A 1 134 ? 6.441 16.531 18.938 1 97.75 134 THR A N 1
ATOM 989 C CA . THR A 1 134 ? 6.734 15.18 18.484 1 97.75 134 THR A CA 1
ATOM 990 C C . THR A 1 134 ? 5.754 14.758 17.391 1 97.75 134 THR A C 1
ATOM 992 O O . THR A 1 134 ? 6.152 14.156 16.391 1 97.75 134 THR A O 1
ATOM 995 N N . THR A 1 135 ? 4.449 15.164 17.547 1 97.75 135 THR A N 1
ATOM 996 C CA . THR A 1 135 ? 3.482 14.648 16.594 1 97.75 135 THR A CA 1
ATOM 997 C C . THR A 1 135 ? 2.508 15.742 16.172 1 97.75 135 THR A C 1
ATOM 999 O O . THR A 1 135 ? 1.637 15.516 15.328 1 97.75 135 THR A O 1
ATOM 1002 N N . GLY A 1 136 ? 2.541 16.922 16.797 1 98.62 136 GLY A N 1
ATOM 1003 C CA . GLY A 1 136 ? 1.669 18.031 16.422 1 98.62 136 GLY A CA 1
ATOM 1004 C C . GLY A 1 136 ? 0.3 17.953 17.078 1 98.62 136 GLY A C 1
ATOM 1005 O O . GLY A 1 136 ? -0.604 18.719 16.719 1 98.62 136 GLY A O 1
ATOM 1006 N N . HIS A 1 137 ? 0.078 16.906 17.953 1 98.5 137 HIS A N 1
ATOM 1007 C CA . HIS A 1 137 ? -1.156 16.766 18.719 1 98.5 137 HIS A CA 1
ATOM 1008 C C . HIS A 1 137 ? -2.363 16.641 17.797 1 98.5 137 HIS A C 1
ATOM 1010 O O . HIS A 1 137 ? -3.408 17.25 18.062 1 98.5 137 HIS A O 1
ATOM 1016 N N . ALA A 1 138 ? -2.236 15.961 16.781 1 97.75 138 ALA A N 1
ATOM 1017 C CA . ALA A 1 138 ? -3.287 15.891 15.758 1 97.75 138 ALA A CA 1
ATOM 1018 C C . ALA A 1 138 ? -4.328 14.836 16.125 1 97.75 138 ALA A C 1
ATOM 1020 O O . ALA A 1 138 ? -5.324 14.672 15.414 1 97.75 138 ALA A O 1
ATOM 1021 N N . GLY A 1 139 ? -4.152 14.047 17.234 1 96.81 139 GLY A N 1
ATOM 1022 C CA . GLY A 1 139 ? -5.148 13.086 17.688 1 96.81 139 GLY A CA 1
ATOM 1023 C C . GLY A 1 139 ? -5.07 11.758 16.953 1 96.81 139 GLY A C 1
ATOM 1024 O O . GLY A 1 139 ? -4.008 11.391 16.453 1 96.81 139 GLY A O 1
ATOM 1025 N N . GLY A 1 140 ? -6.133 10.977 17 1 96.12 140 GLY A N 1
ATOM 1026 C CA . GLY A 1 140 ? -6.176 9.625 16.453 1 96.12 140 GLY A CA 1
ATOM 1027 C C . GLY A 1 140 ? -5.957 9.586 14.953 1 96.12 140 GLY A C 1
ATOM 1028 O O . GLY A 1 140 ? -5.988 10.625 14.289 1 96.12 140 GLY A O 1
ATOM 1029 N N . ARG A 1 141 ? -5.695 8.438 14.5 1 97.31 141 ARG A N 1
ATOM 1030 C CA . ARG A 1 141 ? -5.496 8.18 13.07 1 97.31 141 ARG A CA 1
ATOM 1031 C C . ARG A 1 141 ? -6.789 7.715 12.414 1 97.31 141 ARG A C 1
ATOM 1033 O O . ARG A 1 141 ? -7.113 6.527 12.445 1 97.31 141 ARG A O 1
ATOM 1040 N N . ASN A 1 142 ? -7.484 8.633 11.781 1 96.62 142 ASN A N 1
ATOM 1041 C CA . ASN A 1 142 ? -8.852 8.43 11.312 1 96.62 142 ASN A CA 1
ATOM 1042 C C . ASN A 1 142 ? -8.898 7.582 10.047 1 96.62 142 ASN A C 1
ATOM 1044 O O . ASN A 1 142 ? -9.828 6.793 9.859 1 96.62 142 ASN A O 1
ATOM 1048 N N . ALA A 1 143 ? -8.031 7.785 9.164 1 98.25 143 ALA A N 1
ATOM 1049 C CA . ALA A 1 143 ? -7.957 7.055 7.902 1 98.25 143 ALA A CA 1
ATOM 1050 C C . ALA A 1 143 ? -6.531 7.023 7.363 1 98.25 143 ALA A C 1
ATOM 1052 O O . ALA A 1 143 ? -5.719 7.895 7.691 1 98.25 143 ALA A O 1
ATOM 1053 N N . CYS A 1 144 ? -6.254 6.023 6.59 1 98.5 144 CYS A N 1
ATOM 1054 C CA . CYS A 1 144 ? -4.91 5.934 6.031 1 98.5 144 CYS A CA 1
ATOM 1055 C C . CYS A 1 144 ? -4.891 5.047 4.789 1 98.5 144 CYS A C 1
ATOM 1057 O O . CYS A 1 144 ? -5.891 4.398 4.473 1 98.5 144 CYS A O 1
ATOM 1059 N N . GLY A 1 145 ? -3.863 5.051 4.074 1 98.69 145 GLY A N 1
ATOM 1060 C CA . GLY A 1 145 ? -3.594 4.227 2.906 1 98.69 145 GLY A CA 1
ATOM 1061 C C . GLY A 1 145 ? -2.113 4.086 2.604 1 98.69 145 GLY A C 1
ATOM 1062 O O . GLY A 1 145 ? -1.35 5.039 2.758 1 98.69 145 GLY A O 1
ATOM 1063 N N . VAL A 1 146 ? -1.721 2.928 2.184 1 98.94 146 VAL A N 1
ATOM 1064 C CA . VAL A 1 146 ? -0.339 2.691 1.779 1 98.94 146 VAL A CA 1
ATOM 1065 C C . VAL A 1 146 ? -0.075 3.35 0.427 1 98.94 146 VAL A C 1
ATOM 1067 O O . VAL A 1 146 ? -0.904 3.266 -0.483 1 98.94 146 VAL A O 1
ATOM 1070 N N . ILE A 1 147 ? 1.039 4.031 0.313 1 98.94 147 ILE A N 1
ATOM 1071 C CA . ILE A 1 147 ? 1.419 4.742 -0.903 1 98.94 147 ILE A CA 1
ATOM 1072 C C . ILE A 1 147 ? 2.039 3.766 -1.899 1 98.94 147 ILE A C 1
ATOM 1074 O O . I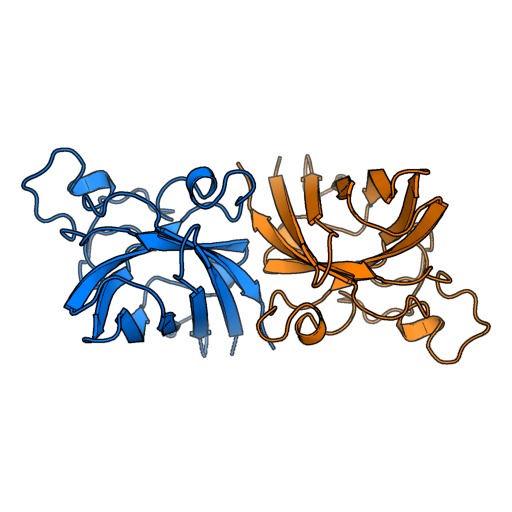LE A 1 147 ? 3.072 3.154 -1.616 1 98.94 147 ILE A O 1
ATOM 1078 N N . GLY A 1 148 ? 1.387 3.625 -2.98 1 98.94 148 GLY A N 1
ATOM 1079 C CA . GLY A 1 148 ? 1.841 2.691 -3.998 1 98.94 148 GLY A CA 1
ATOM 1080 C C . GLY A 1 148 ? 2.254 3.371 -5.289 1 98.94 148 GLY A C 1
ATOM 1081 O O . GLY A 1 148 ? 1.764 4.457 -5.609 1 98.94 148 GLY A O 1
ATOM 1082 N N . LEU A 1 149 ? 3.127 2.701 -5.977 1 98.56 149 LEU A N 1
ATOM 1083 C CA . LEU A 1 149 ? 3.576 3.164 -7.285 1 98.56 149 LEU A CA 1
ATOM 1084 C C . LEU A 1 149 ? 2.42 3.189 -8.281 1 98.56 149 LEU A C 1
ATOM 1086 O O . LEU A 1 149 ? 1.603 2.266 -8.312 1 98.56 149 LEU A O 1
ATOM 1090 N N . SER A 1 150 ? 2.336 4.262 -9.023 1 97.25 150 SER A N 1
ATOM 1091 C CA . SER A 1 150 ? 1.306 4.34 -10.055 1 97.25 150 SER A CA 1
ATOM 1092 C C . SER A 1 150 ? 1.916 4.629 -11.422 1 97.25 150 SER A C 1
ATOM 1094 O O . SER A 1 150 ? 3.062 5.074 -11.516 1 97.25 150 SER A O 1
ATOM 1096 N N . ASN A 1 151 ? 1.192 4.309 -12.602 1 86.69 151 ASN A N 1
ATOM 1097 C CA . ASN A 1 151 ? 1.657 4.441 -13.977 1 86.69 151 ASN A CA 1
ATOM 1098 C C . ASN A 1 151 ? 1.766 5.902 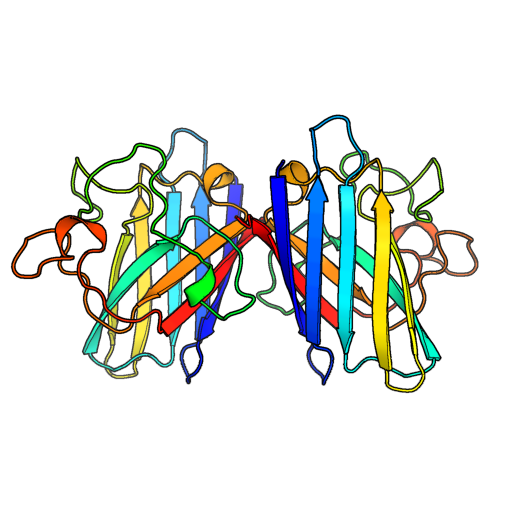-14.398 1 86.69 151 ASN A C 1
ATOM 1100 O O . ASN A 1 151 ? 1.081 6.766 -13.844 1 86.69 151 ASN A O 1
ATOM 1104 N N . MET B 1 1 ? 17.719 -7.09 8.242 1 92.75 1 MET B N 1
ATOM 1105 C CA . MET B 1 1 ? 16.453 -7.734 7.922 1 92.75 1 MET B CA 1
ATOM 1106 C C . MET B 1 1 ? 15.398 -6.707 7.516 1 92.75 1 MET B C 1
ATOM 1108 O O . MET B 1 1 ? 15.227 -5.691 8.195 1 92.75 1 MET B O 1
ATOM 1112 N N . VAL B 1 2 ? 14.852 -6.879 6.363 1 96.56 2 VAL B N 1
ATOM 1113 C CA . VAL B 1 2 ? 13.781 -5.988 5.91 1 96.56 2 VAL B CA 1
ATOM 1114 C C . VAL B 1 2 ? 12.461 -6.758 5.844 1 96.56 2 VAL B C 1
ATOM 1116 O O . VAL B 1 2 ? 12.43 -7.91 5.406 1 96.56 2 VAL B O 1
ATOM 1119 N N . LYS B 1 3 ? 11.406 -6.145 6.355 1 98.56 3 LYS B N 1
ATOM 1120 C CA . LYS B 1 3 ? 10.078 -6.742 6.402 1 98.56 3 LYS B CA 1
ATOM 1121 C C . LYS B 1 3 ? 9.055 -5.855 5.699 1 98.56 3 LYS B C 1
ATOM 1123 O O . LYS B 1 3 ? 9.109 -4.625 5.805 1 98.56 3 LYS B O 1
ATOM 1128 N N . ALA B 1 4 ? 8.172 -6.48 5.027 1 98.88 4 ALA B N 1
ATOM 1129 C CA . ALA B 1 4 ? 7.035 -5.828 4.387 1 98.88 4 ALA B CA 1
ATOM 1130 C C . ALA B 1 4 ? 5.746 -6.613 4.629 1 98.88 4 ALA B C 1
ATOM 1132 O O . ALA B 1 4 ? 5.789 -7.762 5.074 1 98.88 4 ALA B O 1
ATOM 1133 N N . VAL B 1 5 ? 4.629 -5.957 4.414 1 98.94 5 VAL B N 1
ATOM 1134 C CA . VAL B 1 5 ? 3.328 -6.562 4.672 1 98.94 5 VAL B CA 1
ATOM 1135 C C . VAL B 1 5 ? 2.287 -5.969 3.723 1 98.94 5 VAL B C 1
ATOM 1137 O O . VAL B 1 5 ? 2.418 -4.824 3.285 1 98.94 5 VAL B O 1
ATOM 1140 N N . ALA B 1 6 ? 1.334 -6.703 3.371 1 98.94 6 ALA B N 1
ATOM 1141 C CA . ALA B 1 6 ? 0.171 -6.242 2.615 1 98.94 6 ALA B CA 1
ATOM 1142 C C . ALA B 1 6 ? -1.125 -6.742 3.248 1 98.94 6 ALA B C 1
ATOM 1144 O O . ALA B 1 6 ? -1.293 -7.945 3.467 1 98.94 6 ALA B O 1
ATOM 1145 N N . VAL B 1 7 ? -1.986 -5.859 3.611 1 98.56 7 VAL B N 1
ATOM 1146 C CA . VAL B 1 7 ? -3.359 -6.223 3.947 1 98.56 7 VAL B CA 1
ATOM 1147 C C . VAL B 1 7 ? -4.172 -6.41 2.67 1 98.56 7 VAL B C 1
ATOM 1149 O O . VAL B 1 7 ? -4.297 -5.484 1.862 1 98.56 7 VAL B O 1
ATOM 1152 N N . VAL B 1 8 ? -4.672 -7.555 2.518 1 98.44 8 VAL B N 1
ATOM 1153 C CA . VAL B 1 8 ? -5.367 -7.961 1.302 1 98.44 8 VAL B CA 1
ATOM 1154 C C . VAL B 1 8 ? -6.879 -7.844 1.508 1 98.44 8 VAL B C 1
ATOM 1156 O O . VAL B 1 8 ? -7.41 -8.312 2.52 1 98.44 8 VAL B O 1
ATOM 1159 N N . ARG B 1 9 ? -7.512 -7.219 0.497 1 96.5 9 ARG B N 1
ATOM 1160 C CA . ARG B 1 9 ? -8.961 -7.07 0.51 1 96.5 9 ARG B CA 1
ATOM 1161 C C . ARG B 1 9 ? -9.547 -7.277 -0.883 1 96.5 9 ARG B C 1
ATOM 1163 O O . ARG B 1 9 ? -8.977 -6.816 -1.875 1 96.5 9 ARG B O 1
ATOM 1170 N N . GLY B 1 10 ? -10.617 -7.957 -0.956 1 93.44 10 GLY B N 1
ATOM 1171 C CA . GLY B 1 10 ? -11.344 -8.148 -2.201 1 93.44 10 GLY B CA 1
ATOM 1172 C C . GLY B 1 10 ? -12.758 -7.59 -2.16 1 93.44 10 GLY B C 1
ATOM 1173 O O . GLY B 1 10 ? -13.18 -7.027 -1.147 1 93.44 10 GLY B O 1
ATOM 1174 N N . ASP B 1 11 ? -13.406 -7.594 -3.381 1 78.19 11 ASP B N 1
ATOM 1175 C CA . ASP B 1 11 ? -14.789 -7.125 -3.494 1 78.19 11 ASP B CA 1
ATOM 1176 C C . ASP B 1 11 ? -15.75 -8.055 -2.754 1 78.19 11 ASP B C 1
ATOM 1178 O O . ASP B 1 11 ? -16.922 -7.715 -2.555 1 78.19 11 ASP B O 1
ATOM 1182 N N . SER B 1 12 ? -15.336 -9.164 -2.414 1 77.38 12 SER B N 1
ATOM 1183 C CA . SER B 1 12 ? -16.156 -10.102 -1.663 1 77.38 12 SER B CA 1
ATOM 1184 C C . SER B 1 12 ? -15.602 -10.344 -0.266 1 77.38 12 SER B C 1
ATOM 1186 O O . SER B 1 12 ? -14.977 -9.453 0.32 1 77.38 12 SER B O 1
ATOM 1188 N N . LYS B 1 13 ? -15.781 -11.586 0.31 1 89.75 13 LYS B N 1
ATOM 1189 C CA . LYS B 1 13 ? -15.43 -12 1.664 1 89.75 13 LYS B CA 1
ATOM 1190 C C . LYS B 1 13 ? -13.93 -12.273 1.784 1 89.75 13 LYS B C 1
ATOM 1192 O O . LYS B 1 13 ? -13.445 -12.609 2.863 1 89.75 13 LYS B O 1
ATOM 1197 N N . VAL B 1 14 ? -13.18 -12.039 0.617 1 96.88 14 VAL B N 1
ATOM 1198 C CA . VAL B 1 14 ? -11.773 -12.414 0.659 1 96.88 14 VAL B CA 1
ATOM 1199 C C . VAL B 1 14 ? -10.969 -11.336 1.394 1 96.88 14 VAL B C 1
ATOM 1201 O O . VAL B 1 14 ? -11.047 -10.156 1.05 1 96.88 14 VAL B O 1
ATOM 1204 N N . SER B 1 15 ? -10.305 -11.688 2.385 1 97.94 15 SER B N 1
ATOM 1205 C CA . SER B 1 15 ? -9.492 -10.773 3.18 1 97.94 15 SER B CA 1
ATOM 1206 C C . SER B 1 15 ? -8.383 -11.508 3.912 1 97.94 15 SER B C 1
ATOM 1208 O O . SER B 1 15 ? -8.508 -12.695 4.215 1 97.94 15 SER B O 1
ATOM 1210 N N . GLY B 1 16 ? -7.297 -10.82 4.16 1 98.44 16 GLY B N 1
ATOM 1211 C CA . GLY B 1 16 ? -6.199 -11.414 4.902 1 98.44 16 GLY B CA 1
ATOM 1212 C C . GLY B 1 16 ? -4.918 -10.602 4.824 1 98.44 16 GLY B C 1
ATOM 1213 O O . GLY B 1 16 ? -4.961 -9.383 4.637 1 98.44 16 GLY B O 1
ATOM 1214 N N . VAL B 1 17 ? -3.807 -11.281 5.133 1 98.88 17 VAL B N 1
ATOM 1215 C CA . VAL B 1 17 ? -2.527 -10.578 5.203 1 98.88 17 VAL B CA 1
ATOM 1216 C C . VAL B 1 17 ? -1.44 -11.422 4.539 1 98.88 17 VAL B C 1
ATOM 1218 O O . VAL B 1 17 ? -1.446 -12.648 4.648 1 98.88 17 VAL B O 1
ATOM 1221 N N . VAL B 1 18 ? -0.565 -10.82 3.877 1 98.94 18 VAL B N 1
ATOM 1222 C CA . VAL B 1 18 ? 0.648 -11.414 3.33 1 98.94 18 VAL B CA 1
ATOM 1223 C C . VAL B 1 18 ? 1.876 -10.727 3.916 1 98.94 18 VAL B C 1
ATOM 1225 O O . VAL B 1 18 ? 1.951 -9.492 3.936 1 98.94 18 VAL B O 1
ATOM 1228 N N . TYR B 1 19 ? 2.828 -11.469 4.375 1 98.94 19 TYR B N 1
ATOM 1229 C CA . TYR B 1 19 ? 4.082 -10.953 4.914 1 98.94 19 TYR B CA 1
ATOM 1230 C C . TYR B 1 19 ? 5.25 -11.289 3.992 1 98.94 19 TYR B C 1
ATOM 1232 O O . TYR B 1 19 ? 5.293 -12.367 3.398 1 98.94 19 TYR B O 1
ATOM 1240 N N . PHE B 1 20 ? 6.199 -10.43 3.922 1 98.94 20 PHE B N 1
ATOM 1241 C CA . PHE B 1 20 ? 7.469 -10.594 3.221 1 98.94 20 PHE B CA 1
ATOM 1242 C C . PHE B 1 20 ? 8.641 -10.328 4.152 1 98.94 20 PHE B C 1
ATOM 1244 O O . PHE B 1 20 ? 8.703 -9.273 4.789 1 98.94 20 PHE B O 1
ATOM 1251 N N . GLU B 1 21 ? 9.523 -11.25 4.242 1 98.75 21 GLU B N 1
ATOM 1252 C CA . GLU B 1 21 ? 10.688 -11.109 5.102 1 98.75 21 GLU B CA 1
ATOM 1253 C C . GLU B 1 21 ? 11.969 -11.516 4.375 1 98.75 21 GLU B C 1
ATOM 1255 O O . GLU B 1 21 ? 12.016 -12.57 3.742 1 98.75 21 GLU B O 1
ATOM 1260 N N . GLN B 1 22 ? 12.914 -10.703 4.441 1 98.56 22 GLN B N 1
ATOM 1261 C CA . GLN B 1 22 ? 14.203 -10.953 3.814 1 98.56 22 GLN B CA 1
ATOM 1262 C C . GLN B 1 22 ? 15.352 -10.617 4.762 1 98.56 22 GLN B C 1
ATOM 1264 O O . GLN B 1 22 ? 15.484 -9.469 5.203 1 98.56 22 GLN B O 1
ATOM 1269 N N . ALA B 1 23 ? 16.188 -11.578 5.074 1 97.62 23 ALA B N 1
ATOM 1270 C CA . ALA B 1 23 ? 17.25 -11.414 6.066 1 97.62 23 ALA B CA 1
ATOM 1271 C C . ALA B 1 23 ? 18.359 -10.5 5.551 1 97.62 23 ALA B C 1
ATOM 1273 O O . ALA B 1 23 ? 18.922 -9.711 6.309 1 97.62 23 ALA B O 1
ATOM 1274 N N . SER B 1 24 ? 18.734 -10.672 4.312 1 96.06 24 SER B N 1
ATOM 1275 C CA . SER B 1 24 ? 19.719 -9.844 3.627 1 96.06 24 SER B CA 1
ATOM 1276 C C . SER B 1 24 ? 19.453 -9.789 2.129 1 96.06 24 SER B C 1
ATOM 1278 O O . SER B 1 24 ? 18.688 -10.602 1.599 1 96.06 24 SER B O 1
ATOM 1280 N N . PRO B 1 25 ? 20.016 -8.836 1.45 1 92.5 25 PRO B N 1
ATOM 1281 C CA . PRO B 1 25 ? 19.734 -8.656 0.023 1 92.5 25 PRO B CA 1
ATOM 1282 C C . PRO B 1 25 ? 20.062 -9.898 -0.8 1 92.5 25 PRO B C 1
ATOM 1284 O O . PRO B 1 25 ? 19.516 -10.094 -1.884 1 92.5 25 PRO B O 1
ATOM 1287 N N . SER B 1 26 ? 20.922 -10.734 -0.343 1 95.25 26 SER B N 1
ATOM 1288 C CA . SER B 1 26 ? 21.344 -11.898 -1.109 1 95.25 26 SER B CA 1
ATOM 1289 C C . SER B 1 26 ? 20.516 -13.125 -0.758 1 95.25 26 SER B C 1
ATOM 1291 O O . SER B 1 26 ? 20.594 -14.156 -1.433 1 95.25 26 SER B O 1
ATOM 1293 N N . GLU B 1 27 ? 19.703 -13.062 0.278 1 97.69 27 GLU B N 1
ATOM 1294 C CA . GLU B 1 27 ? 18.906 -14.195 0.728 1 97.69 27 GLU B CA 1
ATOM 1295 C C . GLU B 1 27 ? 17.5 -14.156 0.103 1 97.69 27 GLU B C 1
ATOM 1297 O O . GLU B 1 27 ? 17 -13.086 -0.252 1 97.69 27 GLU B O 1
ATOM 1302 N N . PRO B 1 28 ? 16.969 -15.312 -0.086 1 98.25 28 PRO B N 1
ATOM 1303 C CA . PRO B 1 28 ? 15.594 -15.336 -0.608 1 98.25 28 PRO B CA 1
ATOM 1304 C C . PRO B 1 28 ? 14.602 -14.625 0.307 1 98.25 28 PRO B C 1
ATOM 1306 O O . PRO B 1 28 ? 14.883 -14.422 1.492 1 98.25 28 PRO B O 1
ATOM 1309 N N . THR B 1 29 ? 13.57 -14.148 -0.246 1 98.75 29 THR B N 1
ATOM 1310 C CA . THR B 1 29 ? 12.461 -13.586 0.509 1 98.75 29 THR B CA 1
ATOM 1311 C C . THR B 1 29 ? 11.477 -14.68 0.92 1 98.75 29 THR B C 1
ATOM 1313 O O . THR B 1 29 ? 11.078 -15.508 0.097 1 98.75 29 THR B O 1
ATOM 1316 N N . THR B 1 30 ? 11.148 -14.703 2.186 1 98.81 30 THR B N 1
ATOM 1317 C CA . THR B 1 30 ? 10.07 -15.555 2.664 1 98.81 30 THR B CA 1
ATOM 1318 C C . THR B 1 30 ? 8.727 -14.836 2.561 1 98.81 30 THR B C 1
ATOM 1320 O O . THR B 1 30 ? 8.562 -13.734 3.09 1 98.81 30 THR B O 1
ATOM 1323 N N . VAL B 1 31 ? 7.812 -15.469 1.864 1 98.88 31 VAL B N 1
ATOM 1324 C CA . VAL B 1 31 ? 6.449 -14.961 1.731 1 98.88 31 VAL B CA 1
ATOM 1325 C C . VAL B 1 31 ? 5.488 -15.859 2.506 1 98.88 31 VAL B C 1
ATOM 1327 O O . VAL B 1 31 ? 5.453 -17.078 2.291 1 98.88 31 VAL B O 1
ATOM 1330 N N . SER B 1 32 ? 4.738 -15.305 3.42 1 98.94 32 SER B N 1
ATOM 1331 C CA . SER B 1 32 ? 3.727 -16.031 4.176 1 98.94 32 SER B CA 1
ATOM 1332 C C . SER B 1 32 ? 2.369 -15.344 4.098 1 98.94 32 SER B C 1
ATOM 1334 O O . SER B 1 32 ? 2.297 -14.117 3.984 1 98.94 32 SER B O 1
ATOM 1336 N N . TRP B 1 33 ? 1.328 -16.172 4.156 1 98.94 33 TRP B N 1
ATOM 1337 C CA . TRP B 1 33 ? 0.005 -15.578 3.982 1 98.94 33 TRP B CA 1
ATOM 1338 C C . TRP B 1 33 ? -1.033 -16.312 4.824 1 98.94 33 TRP B C 1
ATOM 1340 O O . TRP B 1 33 ? -0.836 -17.484 5.188 1 98.94 33 TRP B O 1
ATOM 1350 N N . GLU B 1 34 ? -2.008 -15.625 5.199 1 98.88 34 GLU B N 1
ATOM 1351 C CA . GLU B 1 34 ? -3.279 -16.094 5.738 1 98.88 34 GLU B CA 1
ATOM 1352 C C . GLU B 1 34 ? -4.449 -15.289 5.184 1 98.88 34 GLU B C 1
ATOM 1354 O O . GLU B 1 34 ? -4.648 -14.133 5.562 1 98.88 34 GLU B O 1
ATOM 1359 N N . ILE B 1 35 ? -5.16 -15.867 4.254 1 98.62 35 ILE B N 1
ATOM 1360 C CA . ILE B 1 35 ? -6.207 -15.172 3.508 1 98.62 35 ILE B CA 1
ATOM 1361 C C . ILE B 1 35 ? -7.496 -16 3.543 1 98.62 35 ILE B C 1
ATOM 1363 O O . ILE B 1 35 ? -7.516 -17.141 3.102 1 98.62 35 ILE B O 1
ATOM 1367 N N . SER B 1 36 ? -8.547 -15.469 3.963 1 98.44 36 SER B N 1
ATOM 1368 C CA . SER B 1 36 ? -9.828 -16.141 4.129 1 98.44 36 SER B CA 1
ATOM 1369 C C . SER B 1 36 ? -10.836 -15.672 3.09 1 98.44 36 SER B C 1
ATOM 1371 O O . SER B 1 36 ? -10.594 -14.703 2.369 1 98.44 36 SER B O 1
ATOM 1373 N N . GLY B 1 37 ? -11.938 -16.453 3.029 1 97.56 37 GLY B N 1
ATOM 1374 C CA . GLY B 1 37 ? -13.062 -16.031 2.219 1 97.56 37 GLY B CA 1
ATOM 1375 C C . GLY B 1 37 ? -12.969 -16.5 0.777 1 97.56 37 GLY B C 1
ATOM 1376 O O . GLY B 1 37 ? -13.836 -16.172 -0.04 1 97.56 37 GLY B O 1
ATOM 1377 N N . ASN B 1 38 ? -11.938 -17.219 0.445 1 97.25 38 ASN B N 1
ATOM 1378 C CA . ASN B 1 38 ? -11.805 -17.766 -0.901 1 97.25 38 ASN B CA 1
ATOM 1379 C C . ASN B 1 38 ? -12.773 -18.922 -1.132 1 97.25 38 ASN B C 1
ATOM 1381 O O . ASN B 1 38 ? -13.383 -19.422 -0.186 1 97.25 38 ASN B O 1
ATOM 1385 N N . ASP B 1 39 ? -12.953 -19.281 -2.408 1 96.19 39 ASP B N 1
ATOM 1386 C CA . ASP B 1 39 ? -13.641 -20.547 -2.684 1 96.19 39 ASP B CA 1
ATOM 1387 C C . ASP B 1 39 ? -12.906 -21.719 -2.031 1 96.19 39 ASP B C 1
ATOM 1389 O O . ASP B 1 39 ? -11.672 -21.766 -2.035 1 96.19 39 ASP B O 1
ATOM 1393 N N . PRO B 1 40 ? -13.688 -22.719 -1.56 1 97.81 40 PRO B N 1
ATOM 1394 C CA . PRO B 1 40 ? -13.055 -23.859 -0.886 1 97.81 40 PRO B CA 1
ATOM 1395 C C . PRO B 1 40 ? -12.375 -24.812 -1.859 1 97.81 40 PRO B C 1
ATOM 1397 O O . PRO B 1 40 ? -12.828 -24.969 -2.998 1 97.81 40 PRO B O 1
ATOM 1400 N N . ASN B 1 41 ? -11.305 -25.469 -1.338 1 98.69 41 ASN B N 1
ATOM 1401 C CA . ASN B 1 41 ? -10.602 -26.531 -2.039 1 98.69 41 ASN B CA 1
ATOM 1402 C C . ASN B 1 41 ? -10.234 -26.125 -3.465 1 98.69 41 ASN B C 1
ATOM 1404 O O . ASN B 1 41 ? -10.555 -26.844 -4.418 1 98.69 41 ASN B O 1
ATOM 1408 N N . ALA B 1 42 ? -9.547 -25.031 -3.498 1 98.38 42 ALA B N 1
ATOM 1409 C CA . ALA B 1 42 ? -9.195 -24.453 -4.793 1 98.38 42 ALA B CA 1
ATOM 1410 C C . ALA B 1 42 ? -7.746 -24 -4.82 1 98.38 42 ALA B C 1
ATOM 1412 O O . ALA B 1 42 ? -7.09 -23.922 -3.777 1 98.38 42 ALA B O 1
ATOM 1413 N N . LEU B 1 43 ? -7.262 -23.844 -6.062 1 98.75 43 LEU B N 1
ATOM 1414 C CA . LEU B 1 43 ? -6.012 -23.125 -6.305 1 98.75 43 LEU B CA 1
ATOM 1415 C C . LEU B 1 43 ? -6.277 -21.75 -6.875 1 98.75 43 LEU B C 1
ATOM 1417 O O . LEU B 1 43 ? -7.125 -21.578 -7.758 1 98.75 43 LEU B O 1
ATOM 1421 N N . ARG B 1 44 ? -5.605 -20.75 -6.34 1 98.56 44 ARG B N 1
ATOM 1422 C CA . ARG B 1 44 ? -5.762 -19.375 -6.797 1 98.56 44 ARG B CA 1
ATOM 1423 C C . ARG B 1 44 ? -4.418 -18.781 -7.207 1 98.56 44 ARG B C 1
ATOM 1425 O O . ARG B 1 44 ? -3.447 -18.844 -6.449 1 98.56 44 ARG B O 1
ATOM 1432 N N . GLY B 1 45 ? -4.367 -18.25 -8.414 1 98.81 45 GLY B 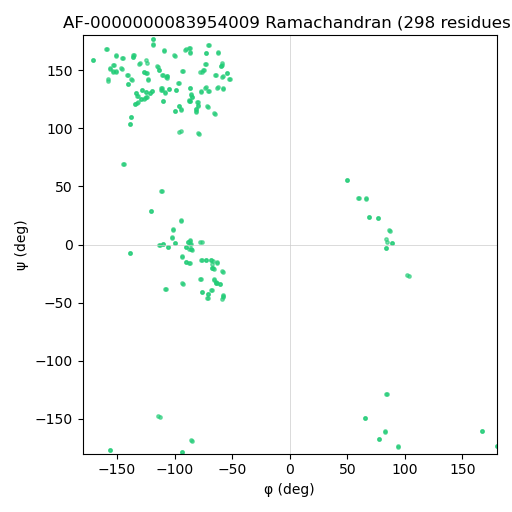N 1
ATOM 1433 C CA . GLY B 1 45 ? -3.166 -17.547 -8.836 1 98.81 45 GLY B CA 1
ATOM 1434 C C . GLY B 1 45 ? -2.727 -16.469 -7.855 1 98.81 45 GLY B C 1
ATOM 1435 O O . GLY B 1 45 ? -3.561 -15.758 -7.293 1 98.81 45 GLY B O 1
ATOM 1436 N N . PHE B 1 46 ? -1.464 -16.359 -7.719 1 98.88 46 PHE B N 1
ATOM 1437 C CA . PHE B 1 46 ? -0.837 -15.492 -6.734 1 98.88 46 PHE B CA 1
ATOM 1438 C C . PHE B 1 46 ? 0.354 -14.758 -7.34 1 98.88 46 PHE B C 1
ATOM 1440 O O . PHE B 1 46 ? 1.366 -15.375 -7.672 1 98.88 46 PHE B O 1
ATOM 1447 N N . HIS B 1 47 ? 0.184 -13.406 -7.535 1 98.94 47 HIS B N 1
ATOM 1448 C CA . HIS B 1 47 ? 1.214 -12.664 -8.258 1 98.94 47 HIS B CA 1
ATOM 1449 C C . HIS B 1 47 ? 1.447 -11.297 -7.633 1 98.94 47 HIS B C 1
ATOM 1451 O O . HIS B 1 47 ? 0.519 -10.688 -7.098 1 98.94 47 HIS B O 1
ATOM 1457 N N . ILE B 1 48 ? 2.684 -10.82 -7.668 1 98.94 48 ILE B N 1
ATOM 1458 C CA . ILE B 1 48 ? 2.975 -9.406 -7.453 1 98.94 48 ILE B CA 1
ATOM 1459 C C . ILE B 1 48 ? 2.818 -8.641 -8.766 1 98.94 48 ILE B C 1
ATOM 1461 O O . ILE B 1 48 ? 3.355 -9.047 -9.797 1 98.94 48 ILE B O 1
ATOM 1465 N N . HIS B 1 49 ? 2.045 -7.629 -8.711 1 98.94 49 HIS B N 1
ATOM 1466 C CA . HIS B 1 49 ? 1.798 -6.785 -9.875 1 98.94 49 HIS B CA 1
ATOM 1467 C C . HIS B 1 49 ? 2.635 -5.512 -9.82 1 98.94 49 HIS B C 1
ATOM 1469 O O . HIS B 1 49 ? 3.164 -5.156 -8.766 1 98.94 49 HIS B O 1
ATOM 1475 N N . GLU B 1 50 ? 2.758 -4.871 -10.953 1 98.69 50 GLU B N 1
ATOM 1476 C CA . GLU B 1 50 ? 3.715 -3.795 -11.195 1 98.69 50 GLU B CA 1
ATOM 1477 C C . GLU B 1 50 ? 3.357 -2.553 -10.383 1 98.69 50 GLU B C 1
ATOM 1479 O O . GLU B 1 50 ? 4.238 -1.903 -9.812 1 98.69 50 GLU B O 1
ATOM 1484 N N . PHE B 1 51 ? 2.121 -2.223 -10.25 1 98.75 51 PHE B N 1
ATOM 1485 C CA . PHE B 1 51 ? 1.744 -0.951 -9.648 1 98.75 51 PHE B CA 1
ATOM 1486 C C . PHE B 1 51 ? 1.028 -1.174 -8.32 1 98.75 51 PHE B C 1
ATOM 1488 O O . PHE B 1 51 ? 0.435 -2.232 -8.102 1 98.75 51 PHE B O 1
ATOM 1495 N N . GLY B 1 52 ? 1.183 -0.217 -7.418 1 98.75 52 GLY B N 1
ATOM 1496 C CA . GLY B 1 52 ? 0.429 -0.165 -6.176 1 98.75 52 GLY B CA 1
ATOM 1497 C C . GLY B 1 52 ? -0.812 0.703 -6.266 1 98.75 52 GLY B C 1
ATOM 1498 O O . GLY B 1 52 ? -1.265 1.255 -5.262 1 98.75 52 GLY B O 1
ATOM 1499 N N . ASP B 1 53 ? -1.299 0.965 -7.48 1 98.5 53 ASP B N 1
ATOM 1500 C CA . ASP B 1 53 ? -2.531 1.705 -7.734 1 98.5 53 ASP B CA 1
ATOM 1501 C C . ASP B 1 53 ? -3.754 0.802 -7.582 1 98.5 53 ASP B C 1
ATOM 1503 O O . ASP B 1 53 ? -3.932 -0.146 -8.352 1 98.5 53 ASP B O 1
ATOM 1507 N N . ASN B 1 54 ? -4.605 1.091 -6.57 1 97 54 ASN B N 1
ATOM 1508 C CA . ASN B 1 54 ? -5.84 0.337 -6.391 1 97 54 ASN B CA 1
ATOM 1509 C C . ASN B 1 54 ? -7.066 1.243 -6.465 1 97 54 ASN B C 1
ATOM 1511 O O . ASN B 1 54 ? -8.07 0.991 -5.793 1 97 54 ASN B O 1
ATOM 1515 N N . THR B 1 55 ? -6.992 2.332 -7.195 1 97.38 55 THR B N 1
ATOM 1516 C CA . THR B 1 55 ? -8.094 3.283 -7.301 1 97.38 55 THR B CA 1
ATOM 1517 C C . THR B 1 55 ? -9.289 2.65 -8 1 97.38 55 THR B C 1
ATOM 1519 O O . THR B 1 55 ? -10.438 3.039 -7.762 1 97.38 55 THR B O 1
ATOM 1522 N N . ASN B 1 56 ? -9.086 1.721 -8.891 1 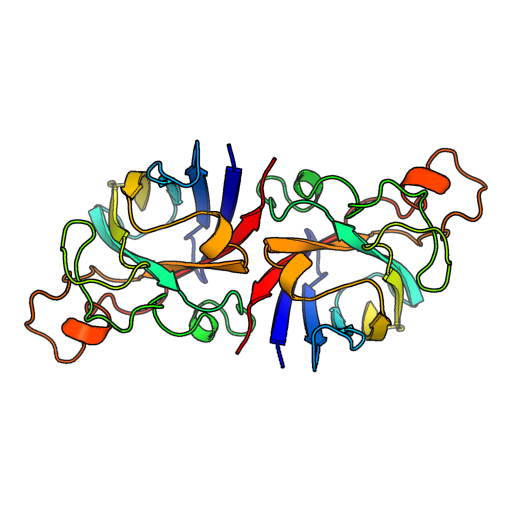95.62 56 ASN B N 1
ATOM 1523 C CA . ASN B 1 56 ? -10.133 0.913 -9.5 1 95.62 56 ASN B CA 1
ATOM 1524 C C . ASN B 1 56 ? -10.055 -0.542 -9.047 1 95.62 56 ASN B C 1
ATOM 1526 O O . ASN B 1 56 ? -10.078 -1.456 -9.875 1 95.62 56 ASN B O 1
ATOM 1530 N N . GLY B 1 57 ? -9.898 -0.677 -7.742 1 94.69 57 GLY B N 1
ATOM 1531 C CA . GLY B 1 57 ? -9.688 -2.027 -7.246 1 94.69 57 GLY B CA 1
ATOM 1532 C C . GLY B 1 57 ? -8.383 -2.643 -7.73 1 94.69 57 GLY B C 1
ATOM 1533 O O . GLY B 1 57 ? -7.402 -1.933 -7.953 1 94.69 57 GLY B O 1
ATOM 1534 N N . CYS B 1 58 ? -8.43 -3.914 -7.859 1 97 58 CYS B N 1
A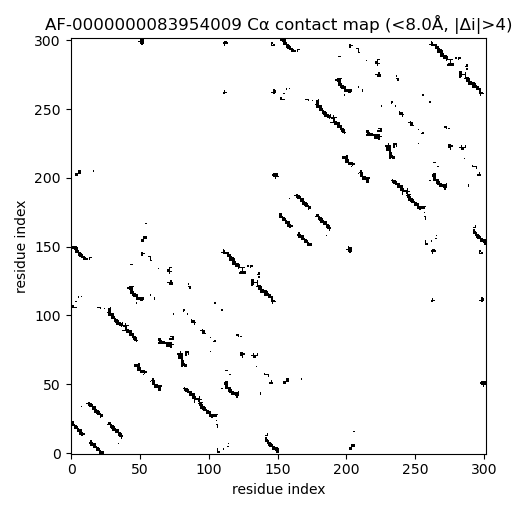TOM 1535 C CA . CYS B 1 58 ? -7.211 -4.641 -8.203 1 97 58 CYS B CA 1
ATOM 1536 C C . CYS B 1 58 ? -6.875 -4.473 -9.68 1 97 58 CYS B C 1
ATOM 1538 O O . CYS B 1 58 ? -5.754 -4.773 -10.102 1 97 58 CYS B O 1
ATOM 1540 N N . THR B 1 59 ? -7.801 -3.975 -10.414 1 95.25 59 THR B N 1
ATOM 1541 C CA . THR B 1 59 ? -7.609 -3.803 -11.852 1 95.25 59 THR B CA 1
ATOM 1542 C C . THR B 1 59 ? -6.492 -2.803 -12.133 1 95.25 59 THR B C 1
ATOM 1544 O O . THR B 1 59 ? -5.73 -2.963 -13.086 1 95.25 59 THR B O 1
ATOM 1547 N N . SER B 1 60 ? -6.316 -1.875 -11.367 1 97.12 60 SER B N 1
ATOM 1548 C CA . SER B 1 60 ? -5.371 -0.798 -11.641 1 97.12 60 SER B CA 1
ATOM 1549 C C . SER B 1 60 ? -3.969 -1.16 -11.164 1 97.12 60 SER B C 1
ATOM 1551 O O . SER B 1 60 ? -3.033 -0.37 -11.32 1 97.12 60 SER B O 1
ATOM 1553 N N . ALA B 1 61 ? -3.805 -2.35 -10.672 1 98 61 ALA B N 1
ATOM 1554 C CA . ALA B 1 61 ? -2.484 -2.801 -10.242 1 98 61 ALA B CA 1
ATOM 1555 C C . ALA B 1 61 ? -1.583 -3.076 -11.445 1 98 61 ALA B C 1
ATOM 1557 O O . ALA B 1 61 ? -0.37 -3.242 -11.289 1 98 61 ALA B O 1
ATOM 1558 N N . GLY B 1 62 ? -2.162 -3.145 -12.68 1 98.19 62 GLY B N 1
ATOM 1559 C CA . GLY B 1 62 ? -1.361 -3.316 -13.875 1 98.19 62 GLY B CA 1
ATOM 1560 C C . GLY B 1 62 ? -0.879 -4.742 -14.07 1 98.19 62 GLY B C 1
ATOM 1561 O O . GLY B 1 62 ? -1.436 -5.676 -13.492 1 98.19 62 GLY B O 1
ATOM 1562 N N . PRO B 1 63 ? 0.078 -4.984 -14.977 1 98.38 63 PRO B N 1
ATOM 1563 C CA . PRO B 1 63 ? 0.563 -6.336 -15.273 1 98.38 63 PRO B CA 1
ATOM 1564 C C . PRO B 1 63 ? 1.394 -6.926 -14.133 1 98.38 63 PRO B C 1
ATOM 1566 O O . PRO B 1 63 ? 1.688 -6.234 -13.156 1 98.38 63 PRO B O 1
ATOM 1569 N N . HIS B 1 64 ? 1.722 -8.219 -14.25 1 98.88 64 HIS B N 1
ATOM 1570 C CA . HIS B 1 64 ? 2.66 -8.82 -13.312 1 98.88 64 HIS B CA 1
ATOM 1571 C C . HIS B 1 64 ? 3.969 -8.039 -13.266 1 98.88 64 HIS B C 1
ATOM 1573 O O . HIS B 1 64 ? 4.398 -7.477 -14.273 1 98.88 64 HIS B O 1
ATOM 1579 N N . PHE B 1 65 ? 4.59 -8.023 -12.109 1 98.88 65 PHE B N 1
ATOM 1580 C CA . PHE B 1 65 ? 5.922 -7.449 -11.953 1 98.88 65 PHE B CA 1
ATOM 1581 C C . PHE B 1 65 ? 6.953 -8.25 -12.734 1 98.88 65 PHE B C 1
ATOM 1583 O O . PHE B 1 65 ? 7.254 -9.391 -12.391 1 98.88 65 PHE B O 1
ATOM 1590 N N . ASN B 1 66 ? 7.504 -7.578 -13.789 1 98.75 66 ASN B N 1
ATOM 1591 C CA . ASN B 1 66 ? 8.367 -8.258 -14.75 1 98.75 66 ASN B CA 1
ATOM 1592 C C . ASN B 1 66 ? 9.484 -7.336 -15.234 1 98.75 66 ASN B C 1
ATOM 1594 O O . ASN B 1 66 ? 9.562 -7.023 -16.422 1 98.75 66 ASN B O 1
ATOM 1598 N N . PRO B 1 67 ? 10.422 -7.023 -14.312 1 98.19 67 PRO B N 1
ATOM 1599 C CA . PRO B 1 67 ? 11.461 -6.062 -14.688 1 98.19 67 PRO B CA 1
ATOM 1600 C C . PRO B 1 67 ? 12.414 -6.609 -15.75 1 98.19 67 PRO B C 1
ATOM 1602 O O . PRO B 1 67 ? 13.133 -5.84 -16.391 1 98.19 67 PRO B O 1
ATOM 1605 N N . GLN B 1 68 ? 12.375 -7.863 -15.977 1 97.31 68 GLN B N 1
ATOM 1606 C CA . GLN B 1 68 ? 13.328 -8.453 -16.906 1 97.31 68 GLN B CA 1
ATOM 1607 C C . GLN B 1 68 ? 12.656 -8.805 -18.234 1 97.31 68 GLN B C 1
ATOM 1609 O O . GLN B 1 68 ? 13.297 -9.336 -19.141 1 97.31 68 GLN B O 1
ATOM 1614 N N . GLY B 1 69 ? 11.375 -8.594 -18.344 1 98 69 GLY B N 1
ATOM 1615 C CA . GLY B 1 69 ? 10.656 -8.805 -19.594 1 98 69 GLY B CA 1
ATOM 1616 C C . GLY B 1 69 ? 10.625 -10.258 -20.016 1 98 69 GLY B C 1
ATOM 1617 O O . GLY B 1 69 ? 10.828 -10.578 -21.188 1 98 69 GLY B O 1
ATOM 1618 N N . LYS B 1 70 ? 10.453 -11.18 -19.078 1 98.5 70 LYS B N 1
ATOM 1619 C CA . LYS B 1 70 ? 10.422 -12.609 -19.359 1 98.5 70 LYS B CA 1
ATOM 1620 C C . LYS B 1 70 ? 8.992 -13.078 -19.625 1 98.5 70 LYS B C 1
ATOM 1622 O O . LYS B 1 70 ? 8.031 -12.344 -19.391 1 98.5 70 LYS B O 1
ATOM 1627 N N . GLU B 1 71 ? 8.906 -14.289 -20.141 1 98.31 71 GLU B N 1
ATOM 1628 C CA . GLU B 1 71 ? 7.609 -14.953 -20.234 1 98.31 71 GLU B CA 1
ATOM 1629 C C . GLU B 1 71 ? 7.117 -15.414 -18.875 1 98.31 71 GLU B C 1
ATOM 1631 O O . GLU B 1 71 ? 7.918 -15.633 -17.953 1 98.31 71 GLU B O 1
ATOM 1636 N N . HIS B 1 72 ? 5.77 -15.523 -18.828 1 98.81 72 HIS B N 1
ATOM 1637 C CA . HIS B 1 72 ? 5.172 -16 -17.594 1 98.81 72 HIS B CA 1
ATOM 1638 C C . HIS B 1 72 ? 5.59 -17.438 -17.297 1 98.81 72 HIS B C 1
ATOM 1640 O O . HIS B 1 72 ? 5.746 -18.25 -18.219 1 98.81 72 HIS B O 1
ATOM 1646 N N . GLY B 1 73 ? 5.754 -17.781 -16 1 98.56 73 GLY B N 1
ATOM 1647 C CA . GLY B 1 73 ? 6.078 -19.141 -15.562 1 98.56 73 GLY B CA 1
ATOM 1648 C C . GLY B 1 73 ? 5.66 -19.406 -14.125 1 98.56 73 GLY B C 1
ATOM 1649 O O . GLY B 1 73 ? 4.945 -18.609 -13.523 1 98.56 73 GLY B O 1
ATOM 1650 N N . GLY B 1 74 ? 5.969 -20.594 -13.609 1 97.75 74 GLY B N 1
ATOM 1651 C CA . GLY B 1 74 ? 5.723 -20.953 -12.227 1 97.75 74 GLY B CA 1
ATOM 1652 C C . GLY B 1 74 ? 6.848 -20.547 -11.289 1 97.75 74 GLY B C 1
ATOM 1653 O O . GLY B 1 74 ? 7.91 -20.109 -11.742 1 97.75 74 GLY B O 1
ATOM 1654 N N . PRO B 1 75 ? 6.633 -20.625 -9.992 1 96.88 75 PRO B N 1
ATOM 1655 C CA . PRO B 1 75 ? 7.574 -20.125 -8.992 1 96.88 75 PRO B CA 1
ATOM 1656 C C . PRO B 1 75 ? 8.914 -20.859 -9.023 1 96.88 75 PRO B C 1
ATOM 1658 O O . PRO B 1 75 ? 9.914 -20.359 -8.5 1 96.88 75 PRO B O 1
ATOM 1661 N N . THR B 1 76 ? 8.977 -22.016 -9.68 1 96.25 76 THR B N 1
ATOM 1662 C CA . THR B 1 76 ? 10.227 -22.766 -9.711 1 96.25 76 THR B CA 1
ATOM 1663 C C . THR B 1 76 ? 10.844 -22.75 -11.109 1 96.25 76 THR B C 1
ATOM 1665 O O . THR B 1 76 ? 11.891 -23.359 -11.336 1 96.25 76 THR B O 1
ATOM 1668 N N . ASP B 1 77 ? 10.195 -22.094 -11.992 1 97.62 77 ASP B N 1
ATOM 1669 C CA . ASP B 1 77 ? 10.703 -22.031 -13.359 1 97.62 77 ASP B CA 1
ATOM 1670 C C . ASP B 1 77 ? 11.859 -21.031 -13.469 1 97.62 77 ASP B C 1
ATOM 1672 O O . ASP B 1 77 ? 11.875 -20.016 -12.773 1 97.62 77 ASP B O 1
ATOM 1676 N N . GLU B 1 78 ? 12.797 -21.281 -14.352 1 96.25 78 GLU B N 1
ATOM 1677 C CA . GLU B 1 78 ? 13.906 -20.375 -14.617 1 96.25 78 GLU B CA 1
ATOM 1678 C C . GLU B 1 78 ? 13.438 -19.125 -15.344 1 96.25 78 GLU B C 1
ATOM 1680 O O . GLU B 1 78 ? 13.945 -18.031 -15.094 1 96.25 78 GLU B O 1
ATOM 1685 N N . VAL B 1 79 ? 12.625 -19.391 -16.344 1 97.75 79 VAL B N 1
ATOM 1686 C CA . VAL B 1 79 ? 12.039 -18.281 -17.078 1 97.75 79 VAL B CA 1
ATOM 1687 C C . VAL B 1 79 ? 10.664 -17.938 -16.5 1 97.75 79 VAL B C 1
ATOM 1689 O O . VAL B 1 79 ? 9.727 -18.734 -16.625 1 97.75 79 VAL B O 1
ATOM 1692 N N . ARG B 1 80 ? 10.555 -16.75 -15.953 1 98.56 80 ARG B N 1
ATOM 1693 C CA . ARG B 1 80 ? 9.312 -16.281 -15.344 1 98.56 80 ARG B CA 1
ATOM 1694 C C . ARG B 1 80 ? 9.406 -14.797 -15 1 98.56 80 ARG B C 1
ATOM 1696 O O . ARG B 1 80 ? 10.5 -14.234 -14.945 1 98.56 80 ARG B O 1
ATOM 1703 N N . HIS B 1 81 ? 8.195 -14.094 -14.852 1 98.75 81 HIS B N 1
ATOM 1704 C CA . HIS B 1 81 ? 8.219 -12.797 -14.18 1 98.75 81 HIS B CA 1
ATOM 1705 C C . HIS B 1 81 ? 8.766 -12.922 -12.758 1 98.75 81 HIS B C 1
ATOM 1707 O O . HIS B 1 81 ? 8.609 -13.961 -12.117 1 98.75 81 HIS B O 1
ATOM 1713 N N . VAL B 1 82 ? 9.266 -11.898 -12.25 1 98.69 82 VAL B N 1
ATOM 1714 C CA . VAL B 1 82 ? 9.688 -11.852 -10.859 1 98.69 82 VAL B CA 1
ATOM 1715 C C . VAL B 1 82 ? 8.477 -12.023 -9.945 1 98.69 82 VAL B C 1
ATOM 1717 O O . VAL B 1 82 ? 8.57 -12.656 -8.891 1 98.69 82 VAL B O 1
ATOM 1720 N N . GLY B 1 83 ? 7.312 -11.539 -10.336 1 98.88 83 GLY B N 1
ATOM 1721 C CA . GLY B 1 83 ? 6.121 -11.523 -9.5 1 98.88 83 GLY B CA 1
ATOM 1722 C C . GLY B 1 83 ? 5.324 -12.805 -9.57 1 98.88 83 GLY B C 1
ATOM 1723 O O . GLY B 1 83 ? 4.262 -12.922 -8.953 1 98.88 83 GLY B O 1
ATOM 1724 N N . ASP B 1 84 ? 5.734 -13.781 -10.32 1 98.88 84 ASP B N 1
ATOM 1725 C CA . ASP B 1 84 ? 4.988 -15.023 -10.531 1 98.88 84 ASP B CA 1
ATOM 1726 C C . ASP B 1 84 ? 5.172 -15.977 -9.352 1 98.88 84 ASP B C 1
ATOM 1728 O O . ASP B 1 84 ? 6.016 -16.875 -9.406 1 98.88 84 ASP B O 1
ATOM 1732 N N . LEU B 1 85 ? 4.273 -15.984 -8.414 1 98.88 85 LEU B N 1
ATOM 1733 C CA . LEU B 1 85 ? 4.43 -16.781 -7.199 1 98.88 85 LEU B CA 1
ATOM 1734 C C . LEU B 1 85 ? 3.586 -18.047 -7.266 1 98.88 85 LEU B C 1
ATOM 1736 O O . LEU B 1 85 ? 3.473 -18.766 -6.277 1 98.88 85 LEU B O 1
ATOM 1740 N N . GLY B 1 86 ? 2.969 -18.281 -8.383 1 98.75 86 GLY B N 1
ATOM 1741 C CA . GLY B 1 86 ? 2.242 -19.516 -8.602 1 98.75 86 GLY B CA 1
ATOM 1742 C C . GLY B 1 86 ? 0.823 -19.484 -8.062 1 98.75 86 GLY B C 1
ATOM 1743 O O . GLY B 1 86 ? 0.057 -18.578 -8.383 1 98.75 86 GLY B O 1
ATOM 1744 N N . ASN B 1 87 ? 0.447 -20.5 -7.266 1 98.88 87 ASN B N 1
ATOM 1745 C CA . ASN B 1 87 ? -0.882 -20.656 -6.688 1 98.88 87 ASN B CA 1
ATOM 1746 C C . ASN B 1 87 ? -0.819 -20.781 -5.168 1 98.88 87 ASN B C 1
ATOM 1748 O O . ASN B 1 87 ? 0.144 -21.328 -4.625 1 98.88 87 ASN B O 1
ATOM 1752 N N . ILE B 1 88 ? -1.833 -20.281 -4.566 1 98.81 88 ILE B N 1
ATOM 1753 C CA . ILE B 1 88 ? -2.066 -20.641 -3.168 1 98.81 88 ILE B CA 1
ATOM 1754 C C . ILE B 1 88 ? -3.258 -21.594 -3.068 1 98.81 88 ILE B C 1
ATOM 1756 O O . ILE B 1 88 ? -4.207 -21.484 -3.848 1 98.81 88 ILE B O 1
ATOM 1760 N N . ALA B 1 89 ? -3.203 -22.516 -2.146 1 98.88 89 ALA B N 1
ATOM 1761 C CA . ALA B 1 89 ? -4.266 -23.5 -1.943 1 98.88 89 ALA B CA 1
ATOM 1762 C C . ALA B 1 89 ? -5.203 -23.062 -0.821 1 98.88 89 ALA B C 1
ATOM 1764 O O . ALA B 1 89 ? -4.758 -22.547 0.21 1 98.88 89 ALA B O 1
ATOM 1765 N N . THR B 1 90 ? -6.465 -23.281 -1.074 1 98.62 90 THR B N 1
ATOM 1766 C CA . THR B 1 90 ? -7.461 -23 -0.042 1 98.62 90 THR B CA 1
ATOM 1767 C C . THR B 1 90 ? -7.992 -24.297 0.556 1 98.62 90 THR B C 1
ATOM 1769 O O . THR B 1 90 ? -8.109 -25.312 -0.142 1 98.62 90 THR B O 1
ATOM 1772 N N . ASP B 1 91 ? -8.266 -24.281 1.776 1 98.69 91 ASP B N 1
ATOM 1773 C CA . ASP B 1 91 ? -8.812 -25.484 2.414 1 98.69 91 ASP B CA 1
ATOM 1774 C C . ASP B 1 91 ? -10.336 -25.531 2.26 1 98.69 91 ASP B C 1
ATOM 1776 O O . ASP B 1 91 ? -10.914 -24.781 1.479 1 98.69 91 ASP B O 1
ATOM 1780 N N . ALA B 1 92 ? -10.938 -26.406 2.977 1 98.62 92 ALA B N 1
ATOM 1781 C CA . ALA B 1 92 ? -12.375 -26.672 2.844 1 98.62 92 ALA B CA 1
ATOM 1782 C C . ALA B 1 92 ? -13.195 -25.469 3.32 1 98.62 92 ALA B C 1
ATOM 1784 O O . ALA B 1 92 ? -14.375 -25.359 2.998 1 98.62 92 ALA B O 1
ATOM 1785 N N . ASN B 1 93 ? -12.609 -24.609 4.109 1 98.12 93 ASN B N 1
ATOM 1786 C CA . ASN B 1 93 ? -13.305 -23.438 4.613 1 98.12 93 ASN B CA 1
ATOM 1787 C C . ASN B 1 93 ? -12.945 -22.188 3.809 1 98.12 93 ASN B C 1
ATOM 1789 O O . ASN B 1 93 ? -13.336 -21.078 4.176 1 98.12 93 ASN B O 1
ATOM 1793 N N . GLY B 1 94 ? -12.109 -22.312 2.785 1 97.75 94 GLY B N 1
ATOM 1794 C CA . GLY B 1 94 ? -11.719 -21.188 1.956 1 97.75 94 GLY B CA 1
ATOM 1795 C C . GLY B 1 94 ? -10.539 -20.406 2.516 1 97.75 94 GLY B C 1
ATOM 1796 O O . GLY B 1 94 ? -10.273 -19.281 2.092 1 97.75 94 GLY B O 1
ATOM 1797 N N . LEU B 1 95 ? -9.898 -21 3.492 1 98.56 95 LEU B N 1
ATOM 1798 C CA . LEU B 1 95 ? -8.703 -20.391 4.062 1 98.56 95 LEU B CA 1
ATOM 1799 C C . LEU B 1 95 ? -7.453 -20.812 3.293 1 98.56 95 LEU B C 1
ATOM 1801 O O . LEU B 1 95 ? -7.215 -22 3.094 1 98.56 95 LEU B O 1
ATOM 1805 N N . ALA B 1 96 ? -6.727 -19.859 2.803 1 98.75 96 ALA B N 1
ATOM 1806 C CA . ALA B 1 96 ? -5.379 -20.094 2.287 1 98.75 96 ALA B CA 1
ATOM 1807 C C . ALA B 1 96 ? -4.324 -19.688 3.314 1 98.75 96 ALA B C 1
ATOM 1809 O O . ALA B 1 96 ? -4.238 -18.531 3.703 1 98.75 96 ALA B O 1
ATOM 1810 N N . LYS B 1 97 ? -3.623 -20.609 3.762 1 98.88 97 LYS B N 1
ATOM 1811 C CA . LYS B 1 97 ? -2.525 -20.391 4.699 1 98.88 97 LYS B CA 1
ATOM 1812 C C . LYS B 1 97 ? -1.269 -21.125 4.254 1 98.88 97 LYS B C 1
ATOM 1814 O O . LYS B 1 97 ? -1.33 -22.312 3.896 1 98.88 97 LYS B O 1
ATOM 1819 N N . GLY B 1 98 ? -0.176 -20.375 4.191 1 98.75 98 GLY B N 1
ATOM 1820 C CA . GLY B 1 98 ? 1.043 -21.031 3.746 1 98.75 98 GLY B CA 1
ATOM 1821 C C . GLY B 1 98 ? 2.24 -20.094 3.699 1 98.75 98 GLY B C 1
ATOM 1822 O O . GLY B 1 98 ? 2.209 -19.016 4.277 1 98.75 98 GLY B O 1
ATOM 1823 N N 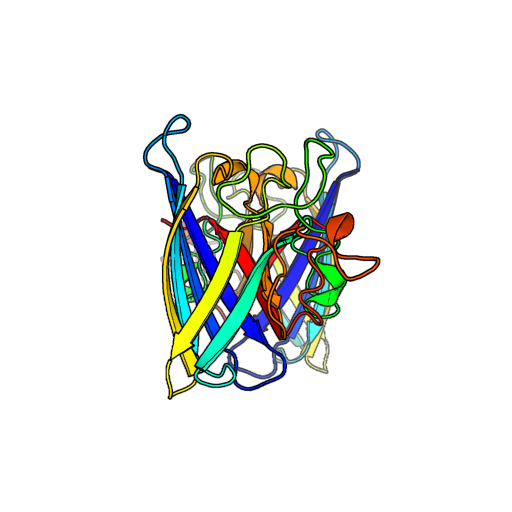. GLN B 1 99 ? 3.27 -20.625 3.184 1 98.81 99 GLN B N 1
ATOM 1824 C CA . GLN B 1 99 ? 4.531 -19.906 3.062 1 98.81 99 GLN B CA 1
ATOM 1825 C C . GLN B 1 99 ? 5.359 -20.438 1.895 1 98.81 99 GLN B C 1
ATOM 1827 O O . GLN B 1 99 ? 5.27 -21.609 1.548 1 98.81 99 GLN B O 1
ATOM 1832 N N . LEU B 1 100 ? 6.125 -19.594 1.277 1 98.62 100 LEU B N 1
ATOM 1833 C CA . LEU B 1 100 ? 7.117 -19.984 0.284 1 98.62 100 LEU B CA 1
ATOM 1834 C C . LEU B 1 100 ? 8.352 -19.094 0.358 1 98.62 100 LEU B C 1
ATOM 1836 O O . LEU B 1 100 ? 8.328 -18.062 1.018 1 98.62 100 LEU B O 1
ATOM 1840 N N . LYS B 1 101 ? 9.43 -19.578 -0.182 1 98.44 101 LYS B N 1
ATOM 1841 C CA . LYS B 1 101 ? 10.641 -18.797 -0.362 1 98.44 101 LYS B CA 1
ATOM 1842 C C . LYS B 1 101 ? 10.906 -18.516 -1.84 1 98.44 101 LYS B C 1
ATOM 1844 O O . LYS B 1 101 ? 10.742 -19.406 -2.68 1 98.44 101 LYS B O 1
ATOM 1849 N N . ASP B 1 102 ? 11.188 -17.344 -2.129 1 98.5 102 ASP B N 1
ATOM 1850 C CA . ASP B 1 102 ? 11.453 -16.969 -3.512 1 98.5 102 ASP B CA 1
ATOM 1851 C C . ASP B 1 102 ? 12.781 -16.219 -3.629 1 98.5 102 ASP B C 1
ATOM 1853 O O . ASP B 1 102 ? 13.031 -15.273 -2.883 1 98.5 102 ASP B O 1
ATOM 1857 N N . SER B 1 103 ? 13.609 -16.578 -4.566 1 96.81 103 SER B N 1
ATOM 1858 C CA . SER B 1 103 ? 14.945 -16 -4.68 1 96.81 103 SER B CA 1
ATOM 1859 C C . SER B 1 103 ? 14.945 -14.766 -5.559 1 96.81 103 SER B C 1
ATOM 1861 O O . SER B 1 103 ? 15.914 -14 -5.566 1 96.81 103 SER B O 1
ATOM 1863 N N . TRP B 1 104 ? 13.898 -14.539 -6.324 1 97.5 104 TRP B N 1
ATOM 1864 C CA . TRP B 1 104 ? 13.883 -13.414 -7.254 1 97.5 104 TRP B CA 1
ATOM 1865 C C . TRP B 1 104 ? 13.242 -12.195 -6.613 1 97.5 104 TRP B C 1
ATOM 1867 O O . TRP B 1 104 ? 13.625 -11.055 -6.906 1 97.5 104 TRP B O 1
ATOM 1877 N N . VAL B 1 105 ? 12.273 -12.43 -5.758 1 98.44 105 VAL B N 1
ATOM 1878 C CA . VAL B 1 105 ? 11.594 -11.328 -5.082 1 98.44 105 VAL B CA 1
ATOM 1879 C C . VAL B 1 105 ? 12.523 -10.711 -4.043 1 98.44 105 VAL B C 1
ATOM 1881 O O . VAL B 1 105 ? 13.039 -11.406 -3.168 1 98.44 105 VAL B O 1
ATOM 1884 N N . LYS B 1 106 ? 12.812 -9.453 -4.238 1 98.44 106 LYS B N 1
ATOM 1885 C CA . LYS B 1 106 ? 13.516 -8.664 -3.229 1 98.44 106 LYS B CA 1
ATOM 1886 C C . LYS B 1 106 ? 12.578 -7.652 -2.578 1 98.44 106 LYS B C 1
ATOM 1888 O O . LYS B 1 106 ? 11.898 -6.895 -3.271 1 98.44 106 LYS B O 1
ATOM 1893 N N . VAL B 1 107 ? 12.562 -7.605 -1.289 1 98.5 107 VAL B N 1
ATOM 1894 C CA . VAL B 1 107 ? 11.586 -6.809 -0.558 1 98.5 107 VAL B CA 1
ATOM 1895 C C . VAL B 1 107 ? 11.68 -5.348 -0.981 1 98.5 107 VAL B C 1
ATOM 1897 O O . VAL B 1 107 ? 10.664 -4.703 -1.26 1 98.5 107 VAL B O 1
ATOM 1900 N N . ASN B 1 108 ? 12.859 -4.801 -1.103 1 97.25 108 ASN B N 1
ATOM 1901 C CA . ASN B 1 108 ? 13.023 -3.391 -1.438 1 97.25 108 ASN B CA 1
ATOM 1902 C C . ASN B 1 108 ? 12.508 -3.084 -2.842 1 97.25 108 ASN B C 1
ATOM 1904 O O . ASN B 1 108 ? 12.188 -1.937 -3.152 1 97.25 108 ASN B O 1
ATOM 1908 N N . ASP B 1 109 ? 12.414 -4.102 -3.666 1 97.69 109 ASP B N 1
ATOM 1909 C CA . ASP B 1 109 ? 11.984 -3.902 -5.047 1 97.69 109 ASP B CA 1
ATOM 1910 C C . ASP B 1 109 ? 10.461 -3.949 -5.16 1 97.69 109 ASP B C 1
ATOM 1912 O O . ASP B 1 109 ? 9.891 -3.525 -6.172 1 97.69 109 ASP B O 1
ATOM 1916 N N . ILE B 1 110 ? 9.812 -4.469 -4.137 1 98.69 110 ILE B N 1
ATOM 1917 C CA . ILE B 1 110 ? 8.383 -4.703 -4.332 1 98.69 110 ILE B CA 1
ATOM 1918 C C . ILE B 1 110 ? 7.574 -3.77 -3.436 1 98.69 110 ILE B C 1
ATOM 1920 O O . ILE B 1 110 ? 6.344 -3.766 -3.479 1 98.69 110 ILE B O 1
ATOM 1924 N N . LEU B 1 111 ? 8.258 -2.908 -2.619 1 98.62 111 LEU B N 1
ATOM 1925 C CA . LEU B 1 111 ? 7.516 -1.905 -1.858 1 98.62 111 LEU B CA 1
ATOM 1926 C C . LEU B 1 111 ? 6.707 -1.006 -2.787 1 98.62 111 LEU B C 1
ATOM 1928 O O . LEU B 1 111 ? 7.207 -0.572 -3.828 1 98.62 111 LEU B O 1
ATOM 1932 N N . GLY B 1 112 ? 5.449 -0.792 -2.408 1 98.81 112 GLY B N 1
ATOM 1933 C CA . GLY B 1 112 ? 4.582 0.064 -3.203 1 98.81 112 GLY B CA 1
ATOM 1934 C C . GLY B 1 112 ? 3.934 -0.659 -4.367 1 98.81 112 GLY B C 1
ATOM 1935 O O . GLY B 1 112 ? 3.15 -0.068 -5.113 1 98.81 112 GLY B O 1
ATOM 1936 N N . ARG B 1 113 ? 4.234 -1.867 -4.559 1 98.88 113 ARG B N 1
ATOM 1937 C CA . ARG B 1 113 ? 3.547 -2.691 -5.547 1 98.88 113 ARG B CA 1
ATOM 1938 C C . ARG B 1 113 ? 2.4 -3.467 -4.906 1 98.88 113 ARG B C 1
ATOM 1940 O O . ARG B 1 113 ? 2.096 -3.279 -3.729 1 98.88 113 ARG B O 1
ATOM 1947 N N . THR B 1 114 ? 1.701 -4.297 -5.727 1 98.94 114 THR B N 1
ATOM 1948 C CA . THR B 1 114 ? 0.488 -4.941 -5.234 1 98.94 114 THR B CA 1
ATOM 1949 C C . THR B 1 114 ? 0.607 -6.461 -5.324 1 98.94 114 THR B C 1
ATOM 1951 O O . THR B 1 114 ? 1.035 -6.992 -6.352 1 98.94 114 THR B O 1
ATOM 1954 N N . ILE B 1 115 ? 0.292 -7.152 -4.223 1 98.94 115 ILE B N 1
ATOM 1955 C CA . ILE B 1 115 ? 0.058 -8.594 -4.277 1 98.94 115 ILE B CA 1
ATOM 1956 C C . ILE B 1 115 ? -1.403 -8.867 -4.625 1 98.94 115 ILE B C 1
ATOM 1958 O O . ILE B 1 115 ? -2.307 -8.203 -4.105 1 98.94 115 ILE B O 1
ATOM 1962 N N . VAL B 1 116 ? -1.626 -9.789 -5.551 1 98.81 116 VAL B N 1
ATOM 1963 C CA . VAL B 1 116 ? -2.969 -10.078 -6.043 1 98.81 116 VAL B CA 1
ATOM 1964 C C . VAL B 1 116 ? -3.27 -11.562 -5.887 1 98.81 116 VAL B C 1
ATOM 1966 O O . VAL B 1 116 ? -2.441 -12.414 -6.223 1 98.81 116 VAL B O 1
ATOM 1969 N N . VAL B 1 117 ? -4.426 -11.875 -5.32 1 98.62 117 VAL B N 1
ATOM 1970 C CA . VAL B 1 117 ? -5.043 -13.195 -5.367 1 98.62 117 VAL B CA 1
ATOM 1971 C C . VAL B 1 117 ? -6.062 -13.25 -6.5 1 98.62 117 VAL B C 1
ATOM 1973 O O . VAL B 1 117 ? -7.062 -12.531 -6.48 1 98.62 117 VAL B O 1
ATOM 1976 N N . HIS B 1 118 ? -5.816 -14.141 -7.434 1 98.19 118 HIS B N 1
ATOM 1977 C CA . HIS B 1 118 ? -6.695 -14.234 -8.594 1 98.19 118 HIS B CA 1
ATOM 1978 C C . HIS B 1 118 ? -7.875 -15.156 -8.32 1 98.19 118 HIS B C 1
ATOM 1980 O O . HIS B 1 118 ? -7.859 -15.922 -7.348 1 98.19 118 HIS B O 1
ATOM 1986 N N . ALA B 1 119 ? -8.859 -15.078 -9.164 1 96.69 119 ALA B N 1
ATOM 1987 C CA . ALA B 1 119 ? -10.094 -15.844 -9.016 1 96.69 119 ALA B CA 1
ATOM 1988 C C . ALA B 1 119 ? -9.891 -17.297 -9.453 1 96.69 119 ALA B C 1
ATOM 1990 O O . ALA B 1 119 ? -10.586 -18.203 -8.969 1 96.69 119 ALA B O 1
ATOM 1991 N N . GLY B 1 120 ? -9.016 -17.531 -10.367 1 97.69 120 GLY B N 1
ATOM 1992 C CA . GLY B 1 120 ? -8.797 -18.859 -10.906 1 97.69 120 GLY B CA 1
ATOM 1993 C C . GLY B 1 120 ? -7.391 -19.375 -10.672 1 97.69 120 GLY B C 1
ATOM 1994 O O . GLY B 1 120 ? -6.547 -18.656 -10.125 1 97.69 120 GLY B O 1
ATOM 1995 N N . GLN B 1 121 ? -7.223 -20.609 -11.109 1 98.5 121 GLN B N 1
ATOM 1996 C CA . GLN B 1 121 ? -5.922 -21.266 -11.008 1 98.5 121 GLN B CA 1
ATOM 1997 C C . GLN B 1 121 ? -4.965 -20.75 -12.086 1 98.5 121 GLN B C 1
ATOM 1999 O O . GLN B 1 121 ? -5.363 -20.562 -13.234 1 98.5 121 GLN B O 1
ATOM 2004 N N . ASP B 1 122 ? -3.764 -20.406 -11.664 1 98.81 122 ASP B N 1
ATOM 2005 C CA . ASP B 1 122 ? -2.686 -20.109 -12.602 1 98.81 122 ASP B CA 1
ATOM 2006 C C . ASP B 1 122 ? -2.203 -21.391 -13.297 1 98.81 122 ASP B C 1
ATOM 2008 O O . ASP B 1 122 ? -1.907 -22.375 -12.641 1 98.81 122 ASP B O 1
ATOM 2012 N N . ASP B 1 123 ? -2.059 -21.375 -14.594 1 98.75 123 ASP B N 1
ATOM 2013 C CA . ASP B 1 123 ? -1.631 -22.562 -15.305 1 98.75 123 ASP B CA 1
ATOM 2014 C C . ASP B 1 123 ? -0.11 -22.625 -15.422 1 98.75 123 ASP B C 1
ATOM 2016 O O . ASP B 1 123 ? 0.436 -23.516 -16.078 1 98.75 123 ASP B O 1
ATOM 2020 N N . LEU B 1 124 ? 0.629 -21.609 -14.914 1 98.56 124 LEU B N 1
ATOM 2021 C CA . LEU B 1 124 ? 2.078 -21.562 -14.742 1 98.56 124 LEU B CA 1
ATOM 2022 C C . LEU B 1 124 ? 2.779 -21.5 -16.094 1 98.56 124 LEU B C 1
ATOM 2024 O O . LEU B 1 124 ? 3.904 -21.984 -16.234 1 98.56 124 LEU B O 1
ATOM 2028 N N . GLY B 1 125 ? 2.043 -21.016 -17.047 1 98.12 125 GLY B N 1
ATOM 2029 C CA . GLY B 1 125 ? 2.645 -20.859 -18.359 1 98.12 125 GLY B CA 1
ATOM 2030 C C . GLY B 1 125 ? 2.777 -22.172 -19.109 1 98.12 125 GLY B C 1
ATOM 2031 O O . GLY B 1 125 ? 3.625 -22.312 -20 1 98.12 125 GLY B O 1
ATOM 2032 N N . LYS B 1 126 ? 2.023 -23.125 -18.797 1 96.75 126 LYS B N 1
ATOM 2033 C CA . LYS B 1 126 ? 2.166 -24.453 -19.391 1 96.75 126 LYS B CA 1
ATOM 2034 C C . LYS B 1 126 ? 1.347 -24.578 -20.672 1 96.75 126 LYS B C 1
ATOM 2036 O O . LYS B 1 126 ? 1.323 -25.625 -21.297 1 96.75 126 LYS B O 1
ATOM 2041 N N . GLY B 1 127 ? 0.714 -23.578 -21.062 1 91.75 127 GLY B N 1
ATOM 2042 C CA . GLY B 1 127 ? -0.003 -23.547 -22.328 1 91.75 127 GLY B CA 1
ATOM 2043 C C . GLY B 1 127 ? -1.468 -23.906 -22.203 1 91.75 127 GLY B C 1
ATOM 2044 O O . GLY B 1 127 ? -2.035 -23.828 -21.109 1 91.75 127 GLY B O 1
ATOM 2045 N N . GLY B 1 128 ? -2.193 -24.047 -23.328 1 94.5 128 GLY B N 1
ATOM 2046 C CA . GLY B 1 128 ? -3.594 -24.438 -23.359 1 94.5 128 GLY B CA 1
ATOM 2047 C C . GLY B 1 128 ? -4.531 -23.266 -23.578 1 94.5 128 GLY B C 1
ATOM 2048 O O . GLY B 1 128 ? -5.66 -23.438 -24.047 1 94.5 128 GLY B O 1
ATOM 2049 N N . PHE B 1 129 ? -4.086 -22.078 -23.188 1 96.75 129 PHE B N 1
ATOM 2050 C CA . PHE B 1 129 ? -4.871 -20.875 -23.391 1 96.75 129 PHE B CA 1
ATOM 2051 C C . PHE B 1 129 ? -4.02 -19.781 -24.016 1 96.75 129 PHE B C 1
ATOM 2053 O O . PHE B 1 129 ? -2.797 -19.766 -23.844 1 96.75 129 PHE B O 1
ATOM 2060 N N . ASP B 1 130 ? -4.535 -18.828 -24.703 1 97.12 130 ASP B N 1
ATOM 2061 C CA . ASP B 1 130 ? -3.84 -17.75 -25.391 1 97.12 130 ASP B CA 1
ATOM 2062 C C . ASP B 1 130 ? -3.041 -16.891 -24.422 1 97.12 130 ASP B C 1
ATOM 2064 O O . ASP B 1 130 ? -1.984 -16.359 -24.766 1 97.12 130 ASP B O 1
ATOM 2068 N N . ASP B 1 131 ? -3.527 -16.688 -23.156 1 97.75 131 ASP B N 1
ATOM 2069 C CA . ASP B 1 131 ? -2.875 -15.781 -22.219 1 97.75 131 ASP B CA 1
ATOM 2070 C C . ASP B 1 131 ? -2.043 -16.562 -21.203 1 97.75 131 ASP B C 1
ATOM 2072 O O . ASP B 1 131 ? -1.625 -16 -20.188 1 97.75 131 ASP B O 1
ATOM 2076 N N . SER B 1 132 ? -1.825 -17.875 -21.469 1 98.44 132 SER B N 1
ATOM 2077 C CA . SER B 1 132 ? -1.044 -18.719 -20.578 1 98.44 132 SER B CA 1
ATOM 2078 C C . SER B 1 132 ? 0.365 -18.172 -20.391 1 98.44 132 SER B C 1
ATOM 2080 O O . SER B 1 132 ? 0.815 -17.969 -19.25 1 98.44 132 SER B O 1
ATOM 2082 N N . LYS B 1 133 ? 1.052 -17.75 -21.453 1 97.56 133 LYS B N 1
ATOM 2083 C CA . LYS B 1 133 ? 2.457 -17.359 -21.406 1 97.56 133 LYS B CA 1
ATOM 2084 C C . LYS B 1 133 ? 2.607 -15.891 -21.047 1 97.56 133 LYS B C 1
ATOM 2086 O O . LYS B 1 133 ? 3.725 -15.391 -20.891 1 97.56 133 LYS B O 1
ATOM 2091 N N . THR B 1 134 ? 1.501 -15.227 -20.922 1 97.75 134 THR B N 1
ATOM 2092 C CA . THR B 1 134 ? 1.579 -13.812 -20.547 1 97.75 134 THR B CA 1
ATOM 2093 C C . THR B 1 134 ? 1.13 -13.609 -19.109 1 97.75 134 THR B C 1
ATOM 2095 O O . THR B 1 134 ? 1.752 -12.852 -18.359 1 97.75 134 THR B O 1
ATOM 2098 N N . THR B 1 135 ? 0.072 -14.375 -18.688 1 97.75 135 THR B N 1
ATOM 2099 C CA . THR B 1 135 ? -0.451 -14.094 -17.359 1 97.75 135 THR B CA 1
ATOM 2100 C C . THR B 1 135 ? -0.776 -15.383 -16.609 1 97.75 135 THR B C 1
ATOM 2102 O O . THR B 1 135 ? -1.196 -15.352 -15.461 1 97.75 135 THR B O 1
ATOM 2105 N N . GLY B 1 136 ? -0.698 -16.547 -17.266 1 98.62 136 GLY B N 1
ATOM 2106 C CA . GLY B 1 136 ? -0.958 -17.828 -16.625 1 98.62 136 GLY B CA 1
ATOM 2107 C C . GLY B 1 136 ? -2.432 -18.172 -16.562 1 98.62 136 GLY B C 1
ATOM 2108 O O . GLY B 1 136 ? -2.822 -19.141 -15.898 1 98.62 136 GLY B O 1
ATOM 2109 N N . HIS B 1 137 ? -3.309 -17.312 -17.188 1 98.5 137 HIS B N 1
ATOM 2110 C CA . HIS B 1 137 ? -4.738 -17.578 -17.297 1 98.5 137 HIS B CA 1
ATOM 2111 C C . HIS B 1 137 ? -5.375 -17.734 -15.93 1 98.5 137 HIS B C 1
ATOM 2113 O O . HIS B 1 137 ? -6.211 -18.625 -15.719 1 98.5 137 HIS B O 1
ATOM 2119 N N . ALA B 1 138 ? -5.008 -16.969 -15.016 1 97.75 138 ALA B N 1
ATOM 2120 C CA . ALA B 1 138 ? -5.457 -17.141 -13.641 1 97.75 138 ALA B CA 1
ATOM 2121 C C . ALA B 1 138 ? -6.797 -16.453 -13.414 1 97.75 138 ALA B C 1
ATOM 2123 O O . ALA B 1 138 ? -7.363 -16.531 -12.32 1 97.75 138 ALA B O 1
ATOM 2124 N N . GLY B 1 139 ? -7.363 -15.734 -14.422 1 96.75 139 GLY B N 1
ATOM 2125 C CA . GLY B 1 139 ? -8.68 -15.125 -14.305 1 96.75 139 GLY B CA 1
ATOM 2126 C C . GLY B 1 139 ? -8.664 -13.789 -13.594 1 96.75 139 GLY B C 1
ATOM 2127 O O . GLY B 1 139 ? -7.645 -13.086 -13.602 1 96.75 139 GLY B O 1
ATOM 2128 N N . GLY B 1 140 ? -9.805 -13.344 -13.094 1 96.06 140 GLY B N 1
ATOM 2129 C CA . GLY B 1 140 ? -9.977 -12.031 -12.492 1 96.06 140 GLY B CA 1
ATOM 2130 C C . GLY B 1 140 ? -9.117 -11.828 -11.258 1 96.06 140 GLY B C 1
ATOM 2131 O O . GLY B 1 140 ? -8.539 -12.781 -10.734 1 96.06 140 GLY B O 1
ATOM 2132 N N . ARG B 1 141 ? -9.023 -10.633 -10.875 1 97.31 141 ARG B N 1
ATOM 2133 C CA . ARG B 1 141 ? -8.273 -10.234 -9.688 1 97.31 141 ARG B CA 1
ATOM 2134 C C . ARG B 1 141 ? -9.195 -10.109 -8.477 1 97.31 141 ARG B C 1
ATOM 2136 O O . ARG B 1 141 ? -9.805 -9.055 -8.258 1 97.31 141 ARG B O 1
ATOM 2143 N N . ASN B 1 142 ? -9.25 -11.133 -7.676 1 96.5 142 ASN B N 1
ATOM 2144 C CA . ASN B 1 142 ? -10.25 -11.297 -6.629 1 96.5 142 ASN B CA 1
ATOM 2145 C C . ASN B 1 142 ? -9.953 -10.406 -5.422 1 96.5 142 ASN B C 1
ATOM 2147 O O . ASN B 1 142 ? -10.875 -9.906 -4.773 1 96.5 142 ASN B O 1
ATOM 2151 N N . ALA B 1 143 ? -8.75 -10.305 -5.047 1 98.19 143 ALA B N 1
ATOM 2152 C CA . ALA B 1 143 ? -8.32 -9.5 -3.906 1 98.19 143 ALA B CA 1
ATOM 2153 C C . ALA B 1 143 ? -6.879 -9.023 -4.078 1 98.19 143 ALA B C 1
ATOM 2155 O O . ALA B 1 143 ? -6.098 -9.648 -4.801 1 98.19 143 ALA B O 1
ATOM 2156 N N . CYS B 1 144 ? -6.582 -7.938 -3.441 1 98.5 144 CYS B N 1
ATOM 2157 C CA . CYS B 1 144 ? -5.215 -7.434 -3.549 1 98.5 144 CYS B CA 1
ATOM 2158 C C . CYS B 1 144 ? -4.891 -6.496 -2.391 1 98.5 144 CYS B C 1
ATOM 2160 O O . CYS B 1 144 ? -5.773 -6.141 -1.605 1 98.5 144 CYS B O 1
ATOM 2162 N N . GLY B 1 145 ? -3.688 -6.16 -2.221 1 98.69 145 GLY B N 1
ATOM 2163 C CA . GLY B 1 145 ? -3.166 -5.215 -1.247 1 98.69 145 GLY B CA 1
ATOM 2164 C C . GLY B 1 145 ? -1.818 -4.641 -1.64 1 98.69 145 GLY B C 1
ATOM 2165 O O . GLY B 1 145 ? -0.97 -5.348 -2.188 1 98.69 145 GLY B O 1
ATOM 2166 N N . VAL B 1 146 ? -1.642 -3.383 -1.376 1 98.94 146 VAL B N 1
ATOM 2167 C CA . VAL B 1 146 ? -0.358 -2.736 -1.629 1 98.94 146 VAL B CA 1
ATOM 2168 C C . VAL B 1 146 ? 0.664 -3.193 -0.591 1 98.94 146 VAL B C 1
ATOM 2170 O O . VAL B 1 146 ? 0.353 -3.281 0.599 1 98.94 146 VAL B O 1
ATOM 2173 N N . ILE B 1 147 ? 1.857 -3.516 -1.035 1 98.94 147 ILE B N 1
ATOM 2174 C CA . ILE B 1 147 ? 2.93 -4 -0.174 1 98.94 147 ILE B CA 1
ATOM 2175 C C . ILE B 1 147 ? 3.625 -2.818 0.499 1 98.94 147 ILE B C 1
ATOM 2177 O O . ILE B 1 147 ? 4.191 -1.956 -0.177 1 98.94 147 ILE B O 1
ATOM 2181 N N . GLY B 1 148 ? 3.518 -2.797 1.767 1 98.94 148 GLY B N 1
ATOM 2182 C CA . GLY B 1 148 ? 4.098 -1.705 2.533 1 98.94 148 GLY B CA 1
ATOM 2183 C C . GLY B 1 148 ? 5.23 -2.148 3.441 1 98.94 148 GLY B C 1
ATOM 2184 O O . GLY B 1 148 ? 5.273 -3.305 3.867 1 98.94 148 GLY B O 1
ATOM 2185 N N . LEU B 1 149 ? 6.102 -1.205 3.697 1 98.62 149 LEU B N 1
ATOM 2186 C CA . LEU B 1 149 ? 7.207 -1.431 4.621 1 98.62 149 LEU B CA 1
ATOM 2187 C C . LEU B 1 149 ? 6.691 -1.724 6.027 1 98.62 149 LEU B C 1
ATOM 2189 O O . LEU B 1 149 ? 5.754 -1.075 6.496 1 98.62 149 LEU B O 1
ATOM 2193 N N . SER B 1 150 ? 7.273 -2.729 6.656 1 97.31 150 SER B N 1
ATOM 2194 C CA . SER B 1 150 ? 6.898 -3.039 8.031 1 97.31 150 SER B CA 1
ATOM 2195 C C . SER B 1 150 ? 8.117 -3.035 8.953 1 97.31 150 SER B C 1
ATOM 2197 O O . SER B 1 150 ? 9.25 -3.129 8.484 1 97.31 150 SER B O 1
ATOM 2199 N N . ASN B 1 151 ? 7.938 -2.812 10.352 1 86.94 151 ASN B N 1
ATOM 2200 C CA . ASN B 1 151 ? 8.992 -2.715 11.352 1 86.94 151 ASN B CA 1
ATOM 2201 C C . ASN B 1 151 ? 9.672 -4.062 11.586 1 86.94 151 ASN B C 1
ATOM 2203 O O . ASN B 1 151 ? 9.07 -5.113 11.352 1 86.94 151 ASN B O 1
#

Sequence (302 aa):
MVKAVAVVRGDSKVSGVVYFEQASPSEPTTVSWEISGNDPNALRGFHIHEFGDNTNGCTSAGPHFNPQGKEHGGPTDEVRHVGDLGNIATDANGLAKGQLKDSWVKVNDILGRTIVVHAGQDDLGKGGFDDSKTTGHAGGRNACGVIGLSNMVKAVAVVRGDSKVSGVVYFEQASPSEPTTVSWEISGNDPNALRGFHIHEFGDNTNGCTSAGPHFNPQGKEHGGPTDEVRHVGDLGNIATDANGLAKGQLKDSWVKVNDILGRTIVVHAGQDDLGKGGFDDSKTTGHAGGRNACGVIGLSN

Organism: NCBI:txid5486

Solvent-accessible surface area (backbone atoms only — not comparable to full-atom values): 14127 Å² total; per-residue (Å²): 106,51,36,32,25,20,57,29,46,29,93,61,72,28,34,35,40,36,40,37,40,26,66,43,95,89,44,46,22,38,38,35,37,45,34,34,49,43,68,50,66,36,50,22,12,30,34,31,21,54,18,16,24,52,84,63,44,54,69,48,14,61,58,68,24,38,94,78,72,50,48,30,22,28,65,82,46,90,62,29,29,59,20,33,59,30,58,46,55,20,38,83,79,3,41,25,67,52,71,50,73,35,77,72,46,47,71,86,77,44,44,4,11,17,43,34,38,25,64,26,45,41,56,37,30,72,54,98,50,94,46,7,48,70,65,11,57,14,69,54,66,45,24,26,19,45,23,5,34,34,131,107,52,37,32,26,20,56,30,46,28,93,61,72,29,36,35,40,36,40,38,39,26,67,45,95,87,44,46,20,38,38,34,39,43,36,35,49,44,68,51,65,36,50,22,11,30,34,31,22,54,18,16,22,52,85,63,45,53,69,47,14,60,56,67,25,40,94,80,72,50,49,30,20,29,63,82,46,91,61,30,27,59,21,32,59,30,58,46,56,20,36,85,80,3,41,26,67,54,71,51,74,35,77,72,46,47,71,87,76,44,45,4,10,19,42,35,38,25,65,25,47,41,54,37,31,71,53,98,48,94,45,7,49,70,64,11,58,13,68,56,66,44,23,26,19,44,23,5,34,34,132

Foldseek 3Di:
DWKKKWWKDFPFPKTWMWIWDDPDQQFWIKIWIKIADAAAFAKWWKWWADALDQVVHPVVLHFGAAPPPFWDFEQPDPTHRLGGPFIFGHHRRRITTDMDTGRSDDLVNRQRHKMFTANAGQCGLPDPDPCCGPHSCRHHGGMMTGMHTDD/DWKKKWWKDFPFPKTWMKIWDDPDQQFWIKIWIKIADAAAFAKWWKWWADALDQVVHPVVLHFGAAPPPFWDFEQPDPTHRLGGPFIFGHHRRRITTDMDTHRSDDLVNRQRHKMFTANAGFCGLPDPDPCCGPHSCRHHGGMMTGMHTDD

Radius of gyration: 19.75 Å; Cα contacts (8 Å, |Δi|>4): 983; chains: 2; bounding box: 41×52×51 Å

Secondary structure (DSSP, 8-state):
-EEEEEEEEESSS-EEEEEEEESSTTSPEEEEEEEESPPSS-EEEEEEES----EEEEGGG-SB--TT-PPP--TT-SSS-TTEEEEEEB-TTS-EEEEEEESS--HHHHTT-EEEEESS---TT-SSSTTHHHHTT--SEEEEEE-EEE-/-EEEEEEEEESSS-EEEEEEEESSTTSPEEEEEEEESPPSS-EEEEEEES----EEEEGGG-SB--TT-PPP--TT-SSS-TTEEEEEEB-TTS-EEEEEEESS--HHHHTT-EEEEESS---TT-SSSTTHHHHTT--SEEEEEE-EEE-

Nearest PDB structures (foldseek):
  6zs1-assembly1_C  TM=9.824E-01  e=4.444E-22  Thermochaetoides thermophila DSM 1495
  1f1a-assembly1_A-2  TM=9.842E-01  e=9.176E-22  Saccharomyces cerevisiae
  1b4t-assembly1_A-2  TM=9.839E-01  e=1.356E-21  Saccharomyces cerevisiae
  6fp6-assembly4_H  TM=9.841E-01  e=9.103E-18  Homo sapiens
  6fp6-assembly7_N  TM=9.859E-01  e=9.103E-18  Homo sapiens

pLDDT: mean 97.55, std 2.85, range [77.38, 98.94]